Protein AF-L7W0F3-F1 (afdb_monomer)

Secondary structure (DSSP, 8-state):
--HHHHHHHHHHHHHHHHHTT----HHHHHHHHHHHTTS-HHHHHHHHHHHHHH-SSPPPHHHHHTT-GGGPPPPHHHHHHHHTT--TTS-EEEEHHHHHHHHHHTT---HHHHHHHHHHHHHHHHHHHHHTTPPP-EEEE--S-TTTTHHHHHHHHHTTSS-HHHHHHHTTPPPPSSTTS-SS--S-----------HHHHHHHHGGGG-SSPPPHHHHHHHH-TTHHHHHHHHHTTTS-----S-B-TTT--B--TT-SS-TTTHHHHHHHHHHHHHHHHHHHHHHHHHHHHHH--

Mean predicted aligned error: 18.12 Å

Sequence (298 aa):
MNSDELRTAGANLREFVEMRGGKWDASMFDALGREVAHLSEAEFYGALQRCKAELRFPPLPVDITDRCPSLAVQGADEAWVTIGSSSERDTVVCTDLTLAAWGEVAAEPDPTARRMAFRKSYERLASAYKTAGRRPQVTVSLGTDPHGRIEPVKRAVQSGLLPVAEGRRLLGLPEPADGNQKLLPAPPKPIPQGVELTDADREYIASWQSRAATPSEAEIRHRLGPYAAEKMRLFMLTGQTAKTYASGCMTCGCEIPEDVTHCRQCAPVHRKRCEERQRKADEQNQRERVALDRMRAG

Organism: NCBI:txid1256569

Solvent-accessible surface area (backbone atoms only — not comparable to full-atom values): 17456 Å² total; per-residue (Å²): 67,56,77,64,52,49,51,52,53,50,50,57,47,50,52,52,30,50,74,47,71,36,85,78,53,72,66,55,55,52,52,42,45,67,73,50,45,83,39,52,61,67,49,54,50,55,12,48,53,49,43,67,73,72,52,92,58,43,77,53,67,61,58,40,45,73,48,24,78,94,64,53,76,75,51,50,68,58,42,38,72,63,52,72,83,60,53,75,46,45,36,40,74,45,35,50,52,50,51,55,22,42,69,78,32,69,84,49,84,49,70,68,59,25,52,56,49,27,37,57,41,30,53,53,51,52,50,52,29,57,74,69,74,45,76,75,43,74,42,72,50,82,25,76,35,79,76,57,37,55,62,48,44,48,50,34,36,75,72,66,68,35,57,44,66,56,42,17,56,79,68,74,45,79,79,59,95,50,94,82,54,63,66,56,77,68,76,75,71,82,72,88,65,53,54,81,75,48,70,69,51,51,53,57,60,59,50,57,81,78,46,96,65,84,81,51,73,68,56,45,37,68,74,55,34,100,50,30,73,56,44,53,47,49,66,74,34,80,87,66,90,63,74,32,85,97,58,44,13,79,84,81,58,48,82,47,62,93,92,53,64,48,38,90,79,49,36,62,58,51,48,52,52,52,53,51,50,50,52,52,50,52,54,48,54,49,51,51,48,54,51,52,52,53,66,73,75,108

pLDDT: mean 80.11, std 15.05, range [31.3, 97.81]

Nearest PDB structures (foldseek):
  1no1-assembly3_C  TM=6.765E-01  e=2.383E-01  Bacillus phage SPP1

Foldseek 3Di:
DDPVLLVVLLVVLVVQLVVQVHDDDPVQSVVLCVVCVPPDSVQQVQLVVCCSVPDNHRDGSVSSQCSRPVQPDDQLVRLCVQPLPDDLQAKTWHWPLSVQLCVVQVPPPDSVVSSVSSNVSSVVSVVVCVVVVHGTAIDMDHHPHLVNLLPNLLVCVVVVSDQLQVSCVSNVHDGDPDSPDHNDPDPPPPPFFADDQDPQNLVVVVCQVVDPDHDDPVVQCVRRPPCSVQSVVVSVCVDDGDTHDDAAQPPPGHDDPPVDNHDPVCVVVVVVVVVVVVVVVVVVVVVVVVVVVVVVVD

Structure (mmCIF, N/CA/C/O backbone):
data_AF-L7W0F3-F1
#
_entry.id   AF-L7W0F3-F1
#
loop_
_atom_site.group_PDB
_atom_site.id
_atom_site.type_symbol
_atom_site.label_atom_id
_atom_site.label_alt_id
_atom_site.label_comp_id
_atom_site.label_asym_id
_atom_site.label_entity_id
_atom_site.label_seq_id
_atom_site.pdbx_PDB_ins_code
_atom_site.Cartn_x
_atom_site.Cartn_y
_atom_site.Cartn_z
_atom_site.occupancy
_atom_site.B_iso_or_equiv
_atom_site.auth_seq_id
_atom_site.auth_comp_id
_atom_site.auth_asym_id
_atom_site.auth_atom_id
_atom_site.pdbx_PDB_model_num
ATOM 1 N N . MET A 1 1 ? -4.715 -3.840 16.935 1.00 74.62 1 MET A N 1
ATOM 2 C CA . MET A 1 1 ? -4.792 -3.839 18.413 1.00 74.62 1 MET A CA 1
ATOM 3 C C . MET A 1 1 ? -4.861 -5.269 18.937 1.00 74.62 1 MET A C 1
ATOM 5 O O . MET A 1 1 ? -5.437 -6.118 18.264 1.00 74.62 1 MET A O 1
ATOM 9 N N . ASN A 1 2 ? -4.284 -5.557 20.105 1.00 78.06 2 ASN A N 1
ATOM 10 C CA . ASN A 1 2 ? -4.466 -6.841 20.795 1.00 78.06 2 ASN A CA 1
ATOM 11 C C . ASN A 1 2 ? -5.852 -6.922 21.487 1.00 78.06 2 ASN A C 1
ATOM 13 O O . ASN A 1 2 ? -6.607 -5.949 21.504 1.00 78.06 2 ASN A O 1
ATOM 17 N N . SER A 1 3 ? -6.224 -8.084 22.038 1.00 76.75 3 SER A N 1
ATOM 18 C CA . SER A 1 3 ? -7.571 -8.283 22.604 1.00 76.75 3 SER A CA 1
ATOM 19 C C . SER A 1 3 ? -7.887 -7.393 23.814 1.00 76.75 3 SER A C 1
ATOM 21 O O . SER A 1 3 ? -9.057 -7.060 24.015 1.00 76.75 3 SER A O 1
ATOM 23 N N . ASP A 1 4 ? -6.894 -7.032 24.627 1.00 81.62 4 ASP A N 1
ATOM 24 C CA . ASP A 1 4 ? -7.090 -6.174 25.800 1.00 81.62 4 ASP A CA 1
ATOM 25 C C . ASP A 1 4 ? -7.136 -4.691 25.401 1.00 81.62 4 ASP A C 1
ATOM 27 O O . ASP A 1 4 ? -7.980 -3.942 25.901 1.00 81.62 4 ASP A O 1
ATOM 31 N N . GLU A 1 5 ? -6.318 -4.286 24.425 1.00 78.56 5 GLU A N 1
ATOM 32 C CA . GLU A 1 5 ? -6.380 -2.960 23.792 1.00 78.56 5 GLU A CA 1
ATOM 33 C C . GLU A 1 5 ? -7.766 -2.721 23.176 1.00 78.56 5 GLU A C 1
ATOM 35 O O . GLU A 1 5 ? -8.399 -1.701 23.442 1.00 78.56 5 GLU A O 1
ATOM 40 N N . LEU A 1 6 ? -8.301 -3.697 22.429 1.00 74.69 6 LEU A N 1
ATOM 41 C CA . LEU A 1 6 ? -9.648 -3.621 21.847 1.00 74.69 6 LEU A CA 1
ATOM 42 C C . LEU A 1 6 ? -10.743 -3.496 22.913 1.00 74.69 6 LEU A C 1
ATOM 44 O O . LEU A 1 6 ? -11.700 -2.738 22.731 1.00 74.69 6 LEU A O 1
ATOM 48 N N . ARG A 1 7 ? -10.612 -4.209 24.040 1.00 80.81 7 ARG A N 1
ATOM 49 C CA . ARG A 1 7 ? -11.565 -4.120 25.157 1.00 80.81 7 ARG A CA 1
ATOM 50 C C . ARG A 1 7 ? -11.562 -2.716 25.764 1.00 80.81 7 ARG A C 1
ATOM 52 O O . ARG A 1 7 ? -12.628 -2.142 25.984 1.00 80.81 7 ARG A O 1
ATOM 59 N N . THR A 1 8 ? -10.372 -2.163 25.987 1.00 84.19 8 THR A N 1
ATOM 60 C CA . THR A 1 8 ? -10.172 -0.837 26.590 1.00 84.19 8 THR A CA 1
ATOM 61 C C . THR A 1 8 ? -10.641 0.275 25.649 1.00 84.19 8 THR A C 1
ATOM 63 O O . THR A 1 8 ? -11.385 1.168 26.061 1.00 84.19 8 THR A O 1
ATOM 66 N N . ALA A 1 9 ? -10.298 0.178 24.364 1.00 82.81 9 ALA A N 1
ATOM 67 C CA . ALA A 1 9 ? -10.765 1.073 23.310 1.00 82.81 9 ALA A CA 1
ATOM 68 C C . ALA A 1 9 ? -12.300 1.061 23.195 1.00 82.81 9 ALA A C 1
ATOM 70 O O . ALA A 1 9 ? -12.934 2.117 23.151 1.00 82.81 9 ALA A O 1
ATOM 71 N N . GLY A 1 10 ? -12.910 -0.129 23.222 1.00 85.69 10 GLY A N 1
ATOM 72 C CA . GLY A 1 10 ? -14.363 -0.293 23.183 1.00 85.69 10 GLY A CA 1
ATOM 73 C C . GLY A 1 10 ? -15.079 0.294 24.403 1.00 85.69 10 GLY A C 1
ATOM 74 O O . GLY A 1 10 ? -16.161 0.860 24.256 1.00 85.69 10 GLY A O 1
ATOM 75 N N . ALA A 1 11 ? -14.487 0.200 25.598 1.00 88.31 11 ALA A N 1
ATOM 76 C CA . ALA A 1 11 ? -15.027 0.822 26.809 1.00 88.31 11 ALA A CA 1
ATOM 77 C C . ALA A 1 11 ? -14.997 2.360 26.726 1.00 88.31 11 ALA A C 1
ATOM 79 O O . ALA A 1 11 ? -16.029 3.000 26.909 1.00 88.31 11 ALA A O 1
ATOM 80 N N . ASN A 1 12 ? -13.851 2.940 26.348 1.00 89.88 12 ASN A N 1
ATOM 81 C CA . ASN A 1 12 ? -13.694 4.389 26.167 1.00 89.88 12 ASN A CA 1
ATOM 82 C C . ASN A 1 12 ? -14.639 4.965 25.106 1.00 89.88 12 ASN A C 1
ATOM 84 O O . ASN A 1 12 ? -15.119 6.095 25.225 1.00 89.88 12 ASN A O 1
ATOM 88 N N . LEU A 1 13 ? -14.875 4.206 24.035 1.00 91.69 13 LEU A N 1
ATOM 89 C CA . LEU A 1 13 ? -15.809 4.597 22.993 1.00 91.69 13 LEU A CA 1
ATOM 90 C C . LEU A 1 13 ? -17.255 4.580 23.499 1.00 91.69 13 LEU A C 1
ATOM 92 O O . LEU A 1 13 ? -17.979 5.538 23.245 1.00 91.69 13 LEU A O 1
ATOM 96 N N . ARG A 1 14 ? -17.671 3.526 24.214 1.00 92.88 14 ARG A N 1
ATOM 97 C CA . ARG A 1 14 ? -19.015 3.447 24.808 1.00 92.88 14 ARG A CA 1
ATOM 98 C C . ARG A 1 14 ? -19.284 4.626 25.733 1.00 92.88 14 ARG A C 1
ATOM 100 O O . ARG A 1 14 ? -20.274 5.321 25.535 1.00 92.88 14 ARG A O 1
ATOM 107 N N . GLU A 1 15 ? -18.351 4.918 26.635 1.00 92.00 15 GLU A N 1
ATOM 108 C CA . GLU A 1 15 ? -18.437 6.079 27.526 1.00 92.00 15 GLU A CA 1
ATOM 109 C C . GLU A 1 15 ? -18.570 7.391 26.737 1.00 92.00 15 GLU A C 1
ATOM 111 O O . GLU A 1 15 ? -19.411 8.232 27.047 1.00 92.00 15 GLU A O 1
ATOM 116 N N . PHE A 1 16 ? -17.779 7.570 25.672 1.00 92.62 16 PHE A N 1
ATOM 117 C CA . PHE A 1 16 ? -17.862 8.768 24.837 1.00 92.62 16 PHE A CA 1
ATOM 118 C C . PHE A 1 16 ? -19.214 8.912 24.128 1.00 92.62 16 PHE A C 1
ATOM 120 O O . PHE A 1 16 ? -19.786 10.005 24.109 1.00 92.62 16 PHE A O 1
ATOM 127 N N . VAL A 1 17 ? -19.716 7.821 23.544 1.00 93.69 17 VAL A N 1
ATOM 128 C CA . VAL A 1 17 ? -21.015 7.781 22.864 1.00 93.69 17 VAL A CA 1
ATOM 129 C C . VAL A 1 17 ? -22.129 8.113 23.856 1.00 93.69 17 VAL A C 1
ATOM 131 O O . VAL A 1 17 ? -22.934 8.998 23.573 1.00 93.69 17 VAL A O 1
ATOM 134 N N . GLU A 1 18 ? -22.133 7.479 25.030 1.00 92.31 18 GLU A N 1
ATOM 135 C CA . GLU A 1 18 ? -23.114 7.717 26.095 1.00 92.31 18 GLU A CA 1
ATOM 136 C C . GLU A 1 18 ? -23.066 9.160 26.607 1.00 92.31 18 GLU A C 1
ATOM 138 O O . GLU A 1 18 ? -24.097 9.832 26.650 1.00 92.31 18 GLU A O 1
ATOM 143 N N . MET A 1 19 ? -21.872 9.683 26.906 1.00 91.12 19 MET A N 1
ATOM 144 C CA . MET A 1 19 ? -21.672 11.064 27.360 1.00 91.12 19 MET A CA 1
ATOM 145 C C . MET A 1 19 ? -22.212 12.088 26.351 1.00 91.12 19 MET A C 1
ATOM 147 O O . MET A 1 19 ? -22.724 13.138 26.738 1.00 91.12 19 MET A O 1
ATOM 151 N N . ARG A 1 20 ? -22.109 11.806 25.047 1.00 91.44 20 ARG A N 1
ATOM 152 C CA . ARG A 1 20 ? -22.647 12.671 23.986 1.00 91.44 20 ARG A CA 1
ATOM 153 C C . ARG A 1 20 ? -24.126 12.413 23.677 1.00 91.44 20 ARG A C 1
ATOM 155 O O . ARG A 1 20 ? -24.659 13.064 22.783 1.00 91.44 20 ARG A O 1
ATOM 162 N N . GLY A 1 21 ? -24.793 11.505 24.393 1.00 91.06 21 GLY A N 1
ATOM 163 C CA . GLY A 1 21 ? -26.201 11.154 24.186 1.00 91.06 21 GLY A CA 1
ATOM 164 C C . GLY A 1 21 ? -26.457 10.279 22.953 1.00 91.06 21 GLY A C 1
ATOM 165 O O . GLY A 1 21 ? -27.578 10.238 22.444 1.00 91.06 21 GLY A O 1
ATOM 166 N N . GLY A 1 22 ? -25.426 9.610 22.436 1.00 89.12 22 GLY A N 1
ATOM 167 C CA . GLY A 1 22 ? -25.526 8.700 21.302 1.00 89.12 22 GLY A CA 1
ATOM 168 C C . GLY A 1 22 ? -26.174 7.374 21.683 1.00 89.12 22 GLY A C 1
ATOM 169 O O . GLY A 1 22 ? -25.982 6.860 22.780 1.00 89.12 22 GLY A O 1
ATOM 170 N N . LYS A 1 23 ? -26.941 6.804 20.753 1.00 88.81 23 LYS A N 1
ATOM 171 C CA . LYS A 1 23 ? -27.635 5.520 20.925 1.00 88.81 23 LYS A CA 1
ATOM 172 C C . LYS A 1 23 ? -27.113 4.507 19.917 1.00 88.81 23 LYS A C 1
ATOM 174 O O . LYS A 1 23 ? -27.803 4.167 18.962 1.00 88.81 23 LYS A O 1
ATOM 179 N N . TRP A 1 24 ? -25.864 4.094 20.095 1.00 92.69 24 TRP A N 1
ATOM 180 C CA . TRP A 1 24 ? -25.304 3.018 19.283 1.00 92.69 24 TRP A CA 1
ATOM 181 C C . TRP A 1 24 ? -25.808 1.672 19.789 1.00 92.69 24 TRP A C 1
ATOM 183 O O . TRP A 1 24 ? -25.792 1.410 20.991 1.00 92.69 24 TRP A O 1
ATOM 193 N N . ASP A 1 25 ? -26.229 0.815 18.866 1.00 92.19 25 ASP A N 1
ATOM 194 C CA . ASP A 1 25 ? -26.497 -0.588 19.164 1.00 92.19 25 ASP A CA 1
ATOM 195 C C . ASP A 1 25 ? -25.222 -1.439 19.023 1.00 92.19 25 ASP A C 1
ATOM 197 O O . ASP A 1 25 ? -24.173 -0.969 18.569 1.00 92.19 25 ASP A O 1
ATOM 201 N N . ALA A 1 26 ? -25.310 -2.714 19.411 1.00 89.19 26 ALA A N 1
ATOM 202 C CA . ALA A 1 26 ? -24.192 -3.652 19.320 1.00 89.19 26 ALA A CA 1
ATOM 203 C C . ALA A 1 26 ? -23.636 -3.781 17.889 1.00 89.19 26 ALA A C 1
ATOM 205 O O . ALA A 1 26 ? -22.425 -3.889 17.711 1.00 89.19 26 ALA A O 1
ATOM 206 N N . SER A 1 27 ? -24.495 -3.697 16.868 1.00 89.44 27 SER A N 1
ATOM 207 C CA . SER A 1 27 ? -24.083 -3.852 15.472 1.00 89.44 27 SER A CA 1
ATOM 208 C C . SER A 1 27 ? -23.195 -2.701 14.993 1.00 89.44 27 SER A C 1
ATOM 210 O O . SER A 1 27 ? -22.243 -2.939 14.248 1.00 89.44 27 SER A O 1
ATOM 212 N N . MET A 1 28 ? -23.441 -1.472 15.467 1.00 89.69 28 MET A N 1
ATOM 213 C CA . MET A 1 28 ? -22.596 -0.312 15.163 1.00 89.69 28 MET A CA 1
ATOM 214 C C . MET A 1 28 ? -21.204 -0.452 15.783 1.00 89.69 28 MET A C 1
ATOM 216 O O . MET A 1 28 ? -20.203 -0.179 15.117 1.00 89.69 28 MET A O 1
ATOM 220 N N . PHE A 1 29 ? -21.128 -0.916 17.037 1.00 90.94 29 PHE A N 1
ATOM 221 C CA . PHE A 1 29 ? -19.846 -1.186 17.693 1.00 90.94 29 PHE A CA 1
ATOM 222 C C . PHE A 1 29 ? -19.077 -2.310 16.992 1.00 90.94 29 PHE A C 1
ATOM 224 O O . PHE A 1 29 ? -17.876 -2.168 16.773 1.00 90.94 29 PHE A O 1
ATOM 231 N N . ASP A 1 30 ? -19.757 -3.384 16.589 1.00 87.56 30 ASP A N 1
ATOM 232 C CA . ASP A 1 30 ? -19.138 -4.497 15.865 1.00 87.56 30 ASP A CA 1
ATOM 233 C C . ASP A 1 30 ? -18.643 -4.079 14.476 1.00 87.56 30 ASP A C 1
ATOM 235 O O . ASP A 1 30 ? -17.560 -4.487 14.049 1.00 87.56 30 ASP A O 1
ATOM 239 N N . ALA A 1 31 ? -19.416 -3.256 13.760 1.00 85.44 31 ALA A N 1
ATOM 240 C CA . ALA A 1 31 ? -19.030 -2.732 12.454 1.00 85.44 31 ALA A CA 1
ATOM 241 C C . ALA A 1 31 ? -17.766 -1.875 12.548 1.00 85.44 31 ALA A C 1
ATOM 243 O O . ALA A 1 31 ? -16.792 -2.154 11.848 1.00 85.44 31 ALA A O 1
ATOM 244 N N . LEU A 1 32 ? -17.741 -0.911 13.474 1.00 88.44 32 LEU A N 1
ATOM 245 C CA . LEU A 1 32 ? -16.543 -0.117 13.720 1.00 88.44 32 LEU A CA 1
ATOM 246 C C . LEU A 1 32 ? -15.376 -1.000 14.166 1.00 88.44 32 LEU A C 1
ATOM 248 O O . LEU A 1 32 ? -14.266 -0.830 13.675 1.00 88.44 32 LEU A O 1
ATOM 252 N N . GLY A 1 33 ? -15.627 -1.955 15.066 1.00 88.56 33 GLY A N 1
ATOM 253 C CA . GLY A 1 33 ? -14.625 -2.884 15.578 1.00 88.56 33 GLY A CA 1
ATOM 254 C C . GLY A 1 33 ? -13.897 -3.628 14.461 1.00 88.56 33 GLY A C 1
ATOM 255 O O . GLY A 1 33 ? -12.670 -3.689 14.474 1.00 88.56 33 GLY A O 1
ATOM 256 N N . ARG A 1 34 ? -14.627 -4.118 13.449 1.00 84.94 34 ARG A N 1
ATOM 257 C CA . ARG A 1 34 ? -14.033 -4.744 12.255 1.00 84.94 34 ARG A CA 1
ATOM 258 C C . ARG A 1 34 ? -13.152 -3.777 11.465 1.00 84.94 34 ARG A C 1
ATOM 260 O O . ARG A 1 34 ? -12.074 -4.168 11.024 1.00 84.94 34 ARG A O 1
ATOM 267 N N . GLU A 1 35 ? -13.588 -2.530 11.305 1.00 83.12 35 GLU A N 1
ATOM 268 C CA . GLU A 1 35 ? -12.829 -1.517 10.567 1.00 83.12 35 GLU A CA 1
ATOM 269 C C . GLU A 1 35 ? -11.562 -1.074 11.300 1.00 83.12 35 GLU A C 1
ATOM 271 O O . GLU A 1 35 ? -10.553 -0.827 10.653 1.00 83.12 35 GLU A O 1
ATOM 276 N N . VAL A 1 36 ? -11.572 -1.001 12.633 1.00 85.94 36 VAL A N 1
ATOM 277 C CA . VAL A 1 36 ? -10.423 -0.497 13.406 1.00 85.94 36 VAL A CA 1
ATOM 278 C C . VAL A 1 36 ? -9.515 -1.597 13.956 1.00 85.94 36 VAL A C 1
ATOM 280 O O . VAL A 1 36 ? -8.455 -1.290 14.492 1.00 85.94 36 VAL A O 1
ATOM 283 N N . ALA A 1 37 ? -9.883 -2.876 13.824 1.00 84.12 37 ALA A N 1
ATOM 284 C CA . ALA A 1 37 ? -9.153 -4.001 14.423 1.00 84.12 37 ALA A CA 1
ATOM 285 C C . ALA A 1 37 ? -7.654 -4.032 14.067 1.00 84.12 37 ALA A C 1
ATOM 287 O O . ALA A 1 37 ? -6.811 -4.375 14.904 1.00 84.12 37 ALA A O 1
ATOM 288 N N . HIS A 1 38 ? -7.322 -3.646 12.835 1.00 80.38 38 HIS A N 1
ATOM 289 C CA . HIS A 1 38 ? -5.958 -3.636 12.309 1.00 80.38 38 HIS A CA 1
ATOM 290 C C . HIS A 1 38 ? -5.157 -2.381 12.691 1.00 80.38 38 HIS A C 1
ATOM 292 O O . HIS A 1 38 ? -3.944 -2.358 12.490 1.00 80.38 38 HIS A O 1
ATOM 298 N N . LEU A 1 39 ? -5.800 -1.359 13.263 1.00 83.06 39 LEU A N 1
ATOM 299 C CA . LEU A 1 39 ? -5.129 -0.131 13.684 1.00 83.06 39 LEU A CA 1
ATOM 300 C C . LEU A 1 39 ? -4.276 -0.359 14.933 1.00 83.06 39 LEU A C 1
ATOM 302 O O . LEU A 1 39 ? -4.477 -1.313 15.695 1.00 83.06 39 LEU A O 1
ATOM 306 N N . SER A 1 40 ? -3.325 0.546 15.156 1.00 84.50 40 SER A N 1
ATOM 307 C CA . SER A 1 40 ? -2.639 0.643 16.445 1.00 84.50 40 SER A CA 1
ATOM 308 C C . SER A 1 40 ? -3.553 1.284 17.492 1.00 84.50 40 SER A C 1
ATOM 310 O O . SER A 1 40 ? -4.410 2.107 17.165 1.00 84.50 40 SER A O 1
ATOM 312 N N . GLU A 1 41 ? -3.347 0.937 18.763 1.00 84.44 41 GLU A N 1
ATOM 313 C CA . GLU A 1 41 ? -4.077 1.548 19.878 1.00 84.44 41 GLU A CA 1
ATOM 314 C C . GLU A 1 41 ? -3.903 3.079 19.888 1.00 84.44 41 GLU A C 1
ATOM 316 O O . GLU A 1 41 ? -4.878 3.828 19.982 1.00 84.44 41 GLU A O 1
ATOM 321 N N . ALA A 1 42 ? -2.667 3.551 19.693 1.00 85.06 42 ALA A N 1
ATOM 322 C CA . ALA A 1 42 ? -2.337 4.973 19.645 1.00 85.06 42 ALA A CA 1
ATOM 323 C C . ALA A 1 42 ? -3.099 5.724 18.541 1.00 85.06 42 ALA A C 1
ATOM 325 O O . ALA A 1 42 ? -3.576 6.839 18.761 1.00 85.06 42 ALA A O 1
ATOM 326 N N . GLU A 1 43 ? -3.241 5.115 17.362 1.00 87.44 43 GLU A N 1
ATOM 327 C CA . GLU A 1 43 ? -3.974 5.717 16.251 1.00 87.44 43 GLU A CA 1
ATOM 328 C C . GLU A 1 43 ? -5.467 5.854 16.559 1.00 87.44 43 GLU A C 1
ATOM 330 O O . GLU A 1 43 ? -6.033 6.938 16.392 1.00 87.44 43 GLU A O 1
ATOM 335 N N . PHE A 1 44 ? -6.091 4.778 17.047 1.00 90.62 44 PHE A N 1
ATOM 336 C CA . PHE A 1 44 ? -7.508 4.788 17.400 1.00 90.62 44 PHE A CA 1
ATOM 337 C C . PHE A 1 44 ? -7.806 5.834 18.481 1.00 90.62 44 PHE A C 1
ATOM 339 O O . PHE A 1 44 ? -8.743 6.624 18.337 1.00 90.62 44 PHE A O 1
ATOM 346 N N . TYR A 1 45 ? -6.986 5.909 19.534 1.00 90.50 45 TYR A N 1
ATOM 347 C CA . TYR A 1 45 ? -7.161 6.935 20.563 1.00 90.50 45 TYR A CA 1
ATOM 348 C C . TYR A 1 45 ? -6.920 8.343 20.036 1.00 90.50 45 TYR A C 1
ATOM 350 O O . TYR A 1 45 ? -7.671 9.248 20.396 1.00 90.50 45 TYR A O 1
ATOM 358 N N . GLY A 1 46 ? -5.933 8.546 19.162 1.00 91.00 46 GLY A N 1
ATOM 359 C CA . GLY A 1 46 ? -5.731 9.833 18.499 1.00 91.00 46 GLY A CA 1
ATOM 360 C C . GLY A 1 46 ? -6.979 10.286 17.733 1.00 91.00 46 GLY A C 1
ATOM 361 O O . GLY A 1 46 ? -7.403 11.437 17.858 1.00 91.00 46 GLY A O 1
ATOM 362 N N . ALA A 1 47 ? -7.621 9.374 16.997 1.00 91.56 47 ALA A N 1
ATOM 363 C CA . ALA A 1 47 ? -8.883 9.641 16.311 1.00 91.56 47 ALA A CA 1
ATOM 364 C C . ALA A 1 47 ? -10.032 9.936 17.293 1.00 91.56 47 ALA A C 1
ATOM 366 O O . ALA A 1 47 ? -10.737 10.934 17.131 1.00 91.56 47 ALA A O 1
ATOM 367 N N . LEU A 1 48 ? -10.178 9.131 18.350 1.00 92.56 48 LEU A N 1
ATOM 368 C CA . LEU A 1 48 ? -11.213 9.309 19.371 1.00 92.56 48 LEU A CA 1
ATOM 369 C C . LEU A 1 48 ? -11.075 10.646 20.120 1.00 92.56 48 LEU A C 1
ATOM 371 O O . LEU A 1 48 ? -12.077 11.311 20.375 1.00 92.56 48 LEU A O 1
ATOM 375 N N . GLN A 1 49 ? -9.852 11.067 20.454 1.00 93.00 49 GLN A N 1
ATOM 376 C CA . GLN A 1 49 ? -9.600 12.353 21.113 1.00 93.00 49 GLN A CA 1
ATOM 377 C C . GLN A 1 49 ? -9.945 13.538 20.206 1.00 93.00 49 GLN A C 1
ATOM 379 O O . GLN A 1 49 ? -10.564 14.500 20.663 1.00 93.00 49 GLN A O 1
ATOM 384 N N . ARG A 1 50 ? -9.642 13.447 18.904 1.00 93.69 50 ARG A N 1
ATOM 385 C CA . ARG A 1 50 ? -10.101 14.444 17.923 1.00 93.69 50 ARG A CA 1
ATOM 386 C C . ARG A 1 50 ? -11.625 14.509 17.849 1.00 93.69 50 ARG A C 1
ATOM 388 O O . ARG A 1 50 ? -12.181 15.600 17.914 1.00 93.69 50 ARG A O 1
ATOM 395 N N . CYS A 1 51 ? -12.315 13.364 17.818 1.00 94.25 51 CYS A N 1
ATOM 396 C CA . CYS A 1 51 ? -13.780 13.333 17.891 1.00 94.25 51 CYS A CA 1
ATOM 397 C C . CYS A 1 51 ? -14.306 14.021 19.158 1.00 94.25 51 CYS A C 1
ATOM 399 O O . CYS A 1 51 ? -15.237 14.821 19.083 1.00 94.25 51 CYS A O 1
ATOM 401 N N . LYS A 1 52 ? -13.702 13.737 20.320 1.00 92.19 52 LYS A N 1
ATOM 402 C CA . LYS A 1 52 ? -14.075 14.351 21.604 1.00 92.19 52 LYS A CA 1
ATOM 403 C C . LYS A 1 52 ? -13.953 15.875 21.569 1.00 92.19 52 LYS A C 1
ATOM 405 O O . LYS A 1 52 ? -14.846 16.545 22.092 1.00 92.19 52 LYS A O 1
ATOM 410 N N . ALA A 1 53 ? -12.896 16.394 20.947 1.00 93.69 53 ALA A N 1
ATOM 411 C CA . ALA A 1 53 ? -12.618 17.823 20.845 1.00 93.69 53 ALA A CA 1
ATOM 412 C C . ALA A 1 53 ? -13.492 18.553 19.807 1.00 93.69 53 ALA A C 1
ATOM 414 O O . ALA A 1 53 ? -13.952 19.663 20.065 1.00 93.69 53 ALA A O 1
ATOM 415 N N . GLU A 1 54 ? -13.723 17.948 18.639 1.00 94.25 54 GLU A N 1
ATOM 416 C CA . GLU A 1 54 ? -14.326 18.627 17.482 1.00 94.25 54 GLU A CA 1
ATOM 417 C C . GLU A 1 54 ? -15.846 18.445 17.382 1.00 94.25 54 GLU A C 1
ATOM 419 O O . GLU A 1 54 ? -16.555 19.345 16.921 1.00 94.25 54 GLU A O 1
ATOM 424 N N . LEU A 1 55 ? -16.369 17.281 17.783 1.00 93.31 55 LEU A N 1
ATOM 425 C CA . LEU A 1 55 ? -17.775 16.950 17.568 1.00 93.31 55 LEU A CA 1
ATOM 426 C C . LEU A 1 55 ? -18.664 17.585 18.635 1.00 93.31 55 LEU A C 1
ATOM 428 O O . LEU A 1 55 ? -18.459 17.438 19.842 1.00 93.31 55 LEU A O 1
ATOM 432 N N . ARG A 1 56 ? -19.710 18.265 18.165 1.00 89.56 56 ARG A N 1
ATOM 433 C CA . ARG A 1 56 ? -20.755 18.864 19.011 1.00 89.56 56 ARG A CA 1
ATOM 434 C C . ARG A 1 56 ? -21.931 17.918 19.264 1.00 89.56 56 ARG A C 1
ATOM 436 O O . ARG A 1 56 ? -22.679 18.124 20.212 1.00 89.56 56 ARG A O 1
ATOM 443 N N . PHE A 1 57 ? -22.068 16.894 18.428 1.00 90.25 57 PHE A N 1
ATOM 444 C CA . PHE A 1 57 ? -23.145 15.907 18.435 1.00 90.25 57 PHE A CA 1
ATOM 445 C C . PHE A 1 57 ? -22.579 14.506 18.716 1.00 90.25 57 PHE A C 1
ATOM 447 O O . PHE A 1 57 ? -21.358 14.331 18.625 1.00 90.25 57 PHE A O 1
ATOM 454 N N . PRO A 1 58 ? -23.425 13.517 19.069 1.00 90.12 58 PRO A N 1
ATOM 455 C CA . PRO A 1 58 ? -22.962 12.144 19.196 1.00 90.12 58 PRO A CA 1
ATOM 456 C C . PRO A 1 58 ? -22.233 11.669 17.934 1.00 90.12 58 PRO A C 1
ATOM 458 O O . PRO A 1 58 ? -22.719 11.930 16.831 1.00 90.12 58 PRO A O 1
ATOM 461 N N . PRO A 1 59 ? -21.086 10.981 18.078 1.00 92.00 59 PRO A N 1
ATOM 462 C CA . PRO A 1 59 ? -20.322 10.511 16.932 1.00 92.00 59 PRO A CA 1
ATOM 463 C C . PRO A 1 59 ? -21.091 9.427 16.174 1.00 92.00 59 PRO A C 1
ATOM 465 O O . PRO A 1 59 ? -21.811 8.621 16.767 1.00 92.00 59 PRO A O 1
ATOM 468 N N . LEU A 1 60 ? -20.867 9.354 14.869 1.00 90.38 60 LEU A N 1
ATOM 469 C CA . LEU A 1 60 ? -21.133 8.186 14.039 1.00 90.38 60 LEU A CA 1
ATOM 470 C C . LEU A 1 60 ? -19.842 7.366 13.870 1.00 90.38 60 LEU A C 1
ATOM 472 O O . LEU A 1 60 ? -18.748 7.918 14.009 1.00 90.38 60 LEU A O 1
ATOM 476 N N . PRO A 1 61 ? -19.920 6.063 13.532 1.00 88.94 61 PRO A N 1
ATOM 477 C CA . PRO A 1 61 ? -18.729 5.252 13.258 1.00 88.94 61 PRO A CA 1
ATOM 478 C C . PRO A 1 61 ? -17.779 5.908 12.248 1.00 88.94 61 PRO A C 1
ATOM 480 O O . PRO A 1 61 ? -16.564 5.934 12.450 1.00 88.94 61 PRO A O 1
ATOM 483 N N . VAL A 1 62 ? -18.352 6.536 11.214 1.00 85.12 62 VAL A N 1
ATOM 484 C CA . VAL A 1 62 ? -17.597 7.251 10.183 1.00 85.12 62 VAL A CA 1
ATOM 485 C C . VAL A 1 62 ? -16.752 8.392 10.753 1.00 85.12 62 VAL A C 1
ATOM 487 O O . VAL A 1 62 ? -15.615 8.555 10.325 1.00 85.12 62 VAL A O 1
ATOM 490 N N . ASP A 1 63 ? -17.226 9.113 11.775 1.00 90.38 63 ASP A N 1
ATOM 491 C CA . ASP A 1 63 ? -16.498 10.251 12.348 1.00 90.38 63 ASP A CA 1
ATOM 492 C C . ASP A 1 63 ? -15.157 9.844 12.959 1.00 90.38 63 ASP A C 1
ATOM 494 O O . ASP A 1 63 ? -14.189 10.605 12.901 1.00 90.38 63 ASP A O 1
ATOM 498 N N . ILE A 1 64 ? -15.100 8.646 13.541 1.00 91.00 64 ILE A N 1
ATOM 499 C CA . ILE A 1 64 ? -13.875 8.092 14.121 1.00 91.00 64 ILE A CA 1
ATOM 500 C C . ILE A 1 64 ? -12.948 7.665 12.995 1.00 91.00 64 ILE A C 1
ATOM 502 O O . ILE A 1 64 ? -11.786 8.057 12.955 1.00 91.00 64 ILE A O 1
ATOM 506 N N . THR A 1 65 ? -13.472 6.894 12.051 1.00 87.75 65 THR A N 1
ATOM 507 C CA . THR A 1 65 ? -12.655 6.328 10.981 1.00 87.75 65 THR A CA 1
ATOM 508 C C . THR A 1 65 ? -12.116 7.360 9.989 1.00 87.75 65 THR A C 1
ATOM 510 O O . THR A 1 65 ? -10.989 7.203 9.535 1.00 87.75 65 THR A O 1
ATOM 513 N N . ASP A 1 66 ? -12.857 8.438 9.698 1.00 86.75 66 ASP A N 1
ATOM 514 C CA . ASP A 1 66 ? -12.397 9.555 8.854 1.00 86.75 66 ASP A CA 1
ATOM 515 C C . ASP A 1 66 ? -11.219 10.299 9.513 1.00 86.75 66 ASP A C 1
ATOM 517 O O . ASP A 1 66 ? -10.469 11.014 8.853 1.00 86.75 66 ASP A O 1
ATOM 521 N N . ARG A 1 67 ? -11.028 10.111 10.825 1.00 89.75 67 ARG A N 1
ATOM 522 C CA . ARG A 1 67 ? -9.916 10.662 11.603 1.00 89.75 67 ARG A CA 1
ATOM 523 C C . ARG A 1 67 ? -8.803 9.649 11.848 1.00 89.75 67 ARG A C 1
ATOM 525 O O . ARG A 1 67 ? -7.871 9.993 12.567 1.00 89.75 67 ARG A O 1
ATOM 532 N N . CYS A 1 68 ? -8.849 8.442 11.294 1.00 87.25 68 CYS A N 1
ATOM 533 C CA . CYS A 1 68 ? -7.744 7.485 11.373 1.00 87.25 68 CYS A CA 1
ATOM 534 C C . CYS A 1 68 ? -6.836 7.645 10.138 1.00 87.25 68 CYS A C 1
ATOM 536 O O . CYS A 1 68 ? -7.296 7.373 9.030 1.00 87.25 68 CYS A O 1
ATOM 538 N N . PRO A 1 69 ? -5.564 8.070 10.285 1.00 81.19 69 PRO A N 1
ATOM 539 C CA . PRO A 1 69 ? -4.635 8.223 9.163 1.00 81.19 69 PRO A CA 1
ATOM 540 C C . PRO A 1 69 ? -4.495 6.979 8.280 1.00 81.19 69 PRO A C 1
ATOM 542 O O . PRO A 1 69 ? -4.467 7.103 7.061 1.00 81.19 69 PRO A O 1
ATOM 545 N N . SER A 1 70 ? -4.459 5.784 8.868 1.00 77.25 70 SER A N 1
ATOM 546 C CA . SER A 1 70 ? -4.343 4.516 8.138 1.00 77.25 70 SER A CA 1
ATOM 547 C C . SER A 1 70 ? -5.622 4.148 7.379 1.00 77.25 70 SER A C 1
ATOM 549 O O . SER A 1 70 ? -5.582 3.301 6.491 1.00 77.25 70 SER A O 1
ATOM 551 N N . LEU A 1 71 ? -6.755 4.779 7.710 1.00 76.69 71 LEU A N 1
ATOM 552 C CA . LEU A 1 71 ? -8.033 4.613 7.013 1.00 76.69 71 LEU A CA 1
ATOM 553 C C . LEU A 1 71 ? -8.350 5.768 6.053 1.00 76.69 71 LEU A C 1
ATOM 555 O O . LEU A 1 71 ? -9.427 5.765 5.444 1.00 76.69 71 LEU A O 1
ATOM 559 N N . ALA A 1 72 ? -7.462 6.760 5.945 1.00 75.88 72 ALA A N 1
ATOM 560 C CA . ALA A 1 72 ? -7.675 7.930 5.111 1.00 75.88 72 ALA A CA 1
ATOM 561 C C . ALA A 1 72 ? -7.745 7.527 3.633 1.00 75.88 72 ALA A C 1
ATOM 563 O O . ALA A 1 72 ? -6.874 6.834 3.105 1.00 75.88 72 ALA A O 1
ATOM 564 N N . VAL A 1 73 ? -8.800 7.980 2.958 1.00 75.81 73 VAL A N 1
ATOM 565 C CA . VAL A 1 73 ? -8.941 7.821 1.510 1.00 75.81 73 VAL A CA 1
ATOM 566 C C . VAL A 1 73 ? -8.157 8.931 0.826 1.00 75.81 73 VAL A C 1
ATOM 568 O O . VAL A 1 73 ? -8.260 10.092 1.218 1.00 75.81 73 VAL A O 1
ATOM 571 N N . GLN A 1 74 ? -7.397 8.567 -0.206 1.00 83.75 74 GLN A N 1
ATOM 572 C CA . GLN A 1 74 ? -6.648 9.527 -1.009 1.00 83.75 74 GLN A CA 1
ATOM 573 C C . GLN A 1 74 ? -7.571 10.604 -1.591 1.00 83.75 74 GLN A C 1
ATOM 575 O O . GLN A 1 74 ? -8.680 10.326 -2.049 1.00 83.75 74 GLN A O 1
ATOM 580 N N . GLY A 1 75 ? -7.093 11.843 -1.620 1.00 89.44 75 GLY A N 1
ATOM 581 C CA . GLY A 1 75 ? -7.740 12.891 -2.401 1.00 89.44 75 GLY A CA 1
ATOM 582 C C . GLY A 1 75 ? -7.637 12.607 -3.903 1.00 89.44 75 GLY A C 1
ATOM 583 O O . GLY A 1 75 ? -6.738 11.900 -4.359 1.00 89.44 75 GLY A O 1
ATOM 584 N N . ALA A 1 76 ? -8.514 13.213 -4.706 1.00 93.62 76 ALA A N 1
ATOM 585 C CA . ALA A 1 76 ? -8.488 13.039 -6.160 1.00 93.62 76 ALA A CA 1
ATOM 586 C C . ALA A 1 76 ? -7.135 13.436 -6.789 1.00 93.62 76 ALA A C 1
ATOM 588 O O . ALA A 1 76 ? -6.647 12.755 -7.689 1.00 93.62 76 ALA A O 1
ATOM 589 N N . ASP A 1 77 ? -6.493 14.500 -6.298 1.00 93.81 77 ASP A N 1
ATOM 590 C CA . ASP A 1 77 ? -5.165 14.911 -6.773 1.00 93.81 77 ASP A CA 1
ATOM 591 C C . ASP A 1 77 ? -4.058 13.919 -6.365 1.00 93.81 77 ASP A C 1
ATOM 593 O O . ASP A 1 77 ? -3.166 13.638 -7.162 1.00 93.81 77 ASP A O 1
ATOM 597 N N . GLU A 1 78 ? -4.129 13.326 -5.170 1.00 91.06 78 GLU A N 1
ATOM 598 C CA . GLU A 1 78 ? -3.178 12.295 -4.718 1.00 91.06 78 GLU A CA 1
ATOM 599 C C . GLU A 1 78 ? -3.324 11.004 -5.537 1.00 91.06 78 GLU A C 1
ATOM 601 O O . GLU A 1 78 ? -2.337 10.413 -5.991 1.00 91.06 78 GLU A O 1
ATOM 606 N N . ALA A 1 79 ? -4.571 10.599 -5.789 1.00 93.31 79 ALA A N 1
ATOM 607 C CA . ALA A 1 79 ? -4.889 9.479 -6.660 1.00 93.31 79 ALA A CA 1
ATOM 608 C C . ALA A 1 79 ? -4.389 9.733 -8.092 1.00 93.31 79 ALA A C 1
ATOM 610 O O . ALA A 1 79 ? -3.809 8.837 -8.708 1.00 93.31 79 ALA A O 1
ATOM 611 N N . TRP A 1 80 ? -4.531 10.963 -8.601 1.00 94.44 80 TRP A N 1
ATOM 612 C CA . TRP A 1 80 ? -4.011 11.352 -9.911 1.00 94.44 80 TRP A CA 1
ATOM 613 C C . TRP A 1 80 ? -2.485 11.274 -9.987 1.00 94.44 80 TRP A C 1
ATOM 615 O O . TRP A 1 80 ? -1.967 10.774 -10.978 1.00 94.44 80 TRP A O 1
ATOM 625 N N . VAL A 1 81 ? -1.745 11.705 -8.961 1.00 92.00 81 VAL A N 1
ATOM 626 C CA . VAL A 1 81 ? -0.273 11.554 -8.945 1.00 92.00 81 VAL A CA 1
ATOM 627 C C . VAL A 1 81 ? 0.138 10.083 -9.057 1.00 92.00 81 VAL A C 1
ATOM 629 O O . VAL A 1 81 ? 1.172 9.777 -9.645 1.00 92.00 81 VAL A O 1
ATOM 632 N N . THR A 1 82 ? -0.687 9.173 -8.536 1.00 89.44 82 THR A N 1
ATOM 633 C CA . THR A 1 82 ? -0.415 7.733 -8.561 1.00 89.44 82 THR A CA 1
ATOM 634 C C . THR A 1 82 ? -0.609 7.117 -9.953 1.00 89.44 82 THR A C 1
ATOM 636 O O . THR A 1 82 ? 0.192 6.272 -10.343 1.00 89.44 82 THR A O 1
ATOM 639 N N . ILE A 1 83 ? -1.643 7.515 -10.708 1.00 91.69 83 ILE A N 1
ATOM 640 C CA . ILE A 1 83 ? -2.018 6.854 -11.979 1.00 91.69 83 ILE A CA 1
ATOM 641 C C . ILE A 1 83 ? -1.888 7.735 -13.229 1.00 91.69 83 ILE A C 1
ATOM 643 O O . ILE A 1 83 ? -1.643 7.233 -14.320 1.00 91.69 83 ILE A O 1
ATOM 647 N N . GLY A 1 84 ? -2.022 9.052 -13.094 1.00 83.12 84 GLY A N 1
ATOM 648 C CA . GLY A 1 84 ? -2.227 9.984 -14.205 1.00 83.12 84 GLY A CA 1
ATOM 649 C C . GLY A 1 84 ? -1.041 10.147 -15.154 1.00 83.12 84 GLY A C 1
ATOM 650 O O . GLY A 1 84 ? -1.228 10.561 -16.295 1.00 83.12 84 GLY A O 1
ATOM 651 N N . SER A 1 85 ? 0.169 9.813 -14.705 1.00 81.81 85 SER A N 1
ATOM 652 C CA . SER A 1 85 ? 1.395 9.802 -15.517 1.00 81.81 85 SER A CA 1
ATOM 653 C C . SER A 1 85 ? 1.841 8.398 -15.935 1.00 81.81 85 SER A C 1
ATOM 655 O O . SER A 1 85 ? 2.869 8.262 -16.597 1.00 81.81 85 SER A O 1
ATOM 657 N N . SER A 1 86 ? 1.101 7.359 -15.542 1.00 86.06 86 SER A N 1
ATOM 658 C CA . SER A 1 86 ? 1.465 5.972 -15.823 1.00 86.06 86 SER A CA 1
ATOM 659 C C . SER A 1 86 ? 1.077 5.572 -17.244 1.00 86.06 86 SER A C 1
ATOM 661 O O . SER A 1 86 ? 0.031 5.964 -17.763 1.00 86.06 86 SER A O 1
ATOM 663 N N . SER A 1 87 ? 1.926 4.768 -17.873 1.00 86.31 87 SER A N 1
ATOM 664 C CA . SER A 1 87 ? 1.650 4.108 -19.148 1.00 86.31 87 SER A CA 1
ATOM 665 C C . SER A 1 87 ? 1.098 2.696 -18.925 1.00 86.31 87 SER A C 1
ATOM 667 O O . SER A 1 87 ? 1.222 2.134 -17.840 1.00 86.31 87 SER A O 1
ATOM 669 N N . GLU A 1 88 ? 0.566 2.057 -19.972 1.00 86.94 88 GLU A N 1
ATOM 670 C CA . GLU A 1 88 ? 0.140 0.642 -19.921 1.00 86.94 88 GLU A CA 1
ATOM 671 C C . GLU A 1 88 ? 1.288 -0.335 -19.598 1.00 86.94 88 GLU A C 1
ATOM 673 O O . GLU A 1 88 ? 1.070 -1.510 -19.292 1.00 86.94 88 GLU A O 1
ATOM 678 N N . ARG A 1 89 ? 2.540 0.124 -19.691 1.00 89.56 89 ARG A N 1
ATOM 679 C CA . ARG A 1 89 ? 3.712 -0.658 -19.291 1.00 89.56 89 ARG A CA 1
ATOM 680 C C . ARG A 1 89 ? 3.892 -0.701 -17.781 1.00 89.56 89 ARG A C 1
ATOM 682 O O . ARG A 1 89 ? 4.433 -1.683 -17.274 1.00 89.56 89 ARG A O 1
ATOM 689 N N . ASP A 1 90 ? 3.440 0.331 -17.082 1.00 91.12 90 ASP A N 1
ATOM 690 C CA . ASP A 1 90 ? 3.765 0.557 -15.683 1.00 91.12 90 ASP A CA 1
ATOM 691 C C . ASP A 1 90 ? 2.846 -0.237 -14.756 1.00 91.12 90 ASP A C 1
ATOM 693 O O . ASP A 1 90 ? 1.647 -0.378 -14.982 1.00 91.12 90 ASP A O 1
ATOM 697 N N . THR A 1 91 ? 3.428 -0.773 -13.683 1.00 92.56 91 THR A N 1
ATOM 698 C CA . THR A 1 91 ? 2.662 -1.412 -12.610 1.00 92.56 91 THR A CA 1
ATOM 699 C C . THR A 1 91 ? 2.343 -0.383 -11.544 1.00 92.56 91 THR A C 1
ATOM 701 O O . THR A 1 91 ? 3.253 0.200 -10.952 1.00 92.56 91 THR A O 1
ATOM 704 N N . VAL A 1 92 ? 1.054 -0.185 -11.283 1.00 93.50 92 VAL A N 1
ATOM 705 C CA . VAL A 1 92 ? 0.559 0.858 -10.382 1.00 93.50 92 VAL A CA 1
ATOM 706 C C . VAL A 1 92 ? -0.127 0.210 -9.188 1.00 93.50 92 VAL A C 1
ATOM 708 O O . VAL A 1 92 ? -1.063 -0.574 -9.348 1.00 93.50 92 VAL A O 1
ATOM 711 N N . VAL A 1 93 ? 0.324 0.556 -7.981 1.00 92.62 93 VAL A N 1
ATOM 712 C CA . VAL A 1 93 ? -0.366 0.208 -6.732 1.00 92.62 93 VAL A CA 1
ATOM 713 C C . VAL A 1 93 ? -1.208 1.407 -6.321 1.00 92.62 93 VAL A C 1
ATOM 715 O O . VAL A 1 93 ? -0.669 2.471 -6.030 1.00 92.62 93 VAL A O 1
ATOM 718 N N . CYS A 1 94 ? -2.526 1.252 -6.343 1.00 92.38 94 CYS A N 1
ATOM 719 C CA . CYS A 1 94 ? -3.483 2.321 -6.055 1.00 92.38 94 CYS A CA 1
ATOM 720 C C . CYS A 1 94 ? -4.743 1.734 -5.409 1.00 92.38 94 CYS A C 1
ATOM 722 O O . CYS A 1 94 ? -4.724 0.590 -4.967 1.00 92.38 94 CYS A O 1
ATOM 724 N N . THR A 1 95 ? -5.829 2.498 -5.310 1.00 93.19 95 THR A N 1
ATOM 725 C CA . THR A 1 95 ? -7.104 1.968 -4.808 1.00 93.19 95 THR A CA 1
ATOM 726 C C . THR A 1 95 ? -8.007 1.499 -5.946 1.00 93.19 95 THR A C 1
ATOM 728 O O . THR A 1 95 ? -7.907 1.976 -7.077 1.00 93.19 95 THR A O 1
ATOM 731 N N . ASP A 1 96 ? -8.926 0.586 -5.651 1.00 93.88 96 ASP A N 1
ATOM 732 C CA . ASP A 1 96 ? -10.000 0.192 -6.568 1.00 93.88 96 ASP A CA 1
ATOM 733 C C . ASP A 1 96 ? -10.839 1.396 -7.038 1.00 93.88 96 ASP A C 1
ATOM 735 O O . ASP A 1 96 ? -11.235 1.453 -8.200 1.00 93.88 96 ASP A O 1
ATOM 739 N N . LEU A 1 97 ? -11.036 2.393 -6.173 1.00 95.50 97 LEU A N 1
ATOM 740 C CA . LEU A 1 97 ? -11.644 3.679 -6.508 1.00 95.50 97 LEU A CA 1
ATOM 741 C C . LEU A 1 97 ? -10.820 4.454 -7.552 1.00 95.50 97 LEU A C 1
ATOM 743 O O . LEU A 1 97 ? -11.381 4.964 -8.521 1.00 95.50 97 LEU A O 1
ATOM 747 N N . THR A 1 98 ? -9.493 4.510 -7.387 1.00 95.69 98 THR A N 1
ATOM 748 C CA . THR A 1 98 ? -8.579 5.132 -8.361 1.00 95.69 98 THR A CA 1
ATOM 749 C C . THR A 1 98 ? -8.693 4.460 -9.729 1.00 95.69 98 THR A C 1
ATOM 751 O O . THR A 1 98 ? -8.814 5.155 -10.737 1.00 95.69 98 THR A O 1
ATOM 754 N N . LEU A 1 99 ? -8.698 3.122 -9.775 1.00 95.06 99 LEU A N 1
ATOM 755 C CA . LEU A 1 99 ? -8.842 2.377 -11.031 1.00 95.06 99 LEU A CA 1
ATOM 756 C C . LEU A 1 99 ? -10.213 2.575 -11.678 1.00 95.06 99 LEU A C 1
ATOM 758 O O . LEU A 1 99 ? -10.285 2.749 -12.893 1.00 95.06 99 LEU A O 1
ATOM 762 N N . ALA A 1 100 ? -11.289 2.581 -10.889 1.00 95.81 100 ALA A N 1
ATOM 763 C CA . ALA A 1 100 ? -12.636 2.818 -11.398 1.00 95.81 100 ALA A CA 1
ATOM 764 C C . ALA A 1 100 ? -12.757 4.212 -12.032 1.00 95.81 100 ALA A C 1
ATOM 766 O O . ALA A 1 100 ? -13.243 4.333 -13.155 1.00 95.81 100 ALA A O 1
ATOM 767 N N . ALA A 1 101 ? -12.244 5.247 -11.358 1.00 96.75 101 ALA A N 1
ATOM 768 C CA . ALA A 1 101 ? -12.231 6.608 -11.888 1.00 96.75 101 ALA A CA 1
ATOM 769 C C . ALA A 1 101 ? -11.371 6.726 -13.155 1.00 96.75 101 ALA A C 1
ATOM 771 O O . ALA A 1 101 ? -11.763 7.385 -14.115 1.00 96.75 101 ALA A O 1
ATOM 772 N N . TRP A 1 102 ? -10.214 6.055 -13.187 1.00 96.00 102 TRP A N 1
ATOM 773 C CA . TRP A 1 102 ? -9.362 6.008 -14.375 1.00 96.00 102 TRP A CA 1
ATOM 774 C C . TRP A 1 102 ? -10.061 5.343 -15.562 1.00 96.00 102 TRP A C 1
ATOM 776 O O . TRP A 1 102 ? -9.986 5.855 -16.676 1.00 96.00 102 TRP A O 1
ATOM 786 N N . GLY A 1 103 ? -10.789 4.248 -15.330 1.00 94.25 103 GLY A N 1
ATOM 787 C CA . GLY A 1 103 ? -11.532 3.536 -16.371 1.00 94.25 103 GLY A CA 1
ATOM 788 C C . GLY A 1 103 ? -12.566 4.404 -17.097 1.00 94.25 103 GLY A C 1
ATOM 789 O O . GLY A 1 103 ? -12.785 4.212 -18.290 1.00 94.25 103 GLY A O 1
ATOM 790 N N . GLU A 1 104 ? -13.149 5.399 -16.420 1.00 96.56 104 GLU A N 1
ATOM 791 C CA . GLU A 1 104 ? -14.106 6.336 -17.032 1.00 96.56 104 GLU A CA 1
ATOM 792 C C . GLU A 1 104 ? -13.444 7.370 -17.954 1.00 96.56 104 GLU A C 1
ATOM 794 O O . GLU A 1 104 ? -14.117 7.946 -18.807 1.00 96.56 104 GLU A O 1
ATOM 799 N N . VAL A 1 105 ? -12.142 7.622 -17.790 1.00 96.12 105 VAL A N 1
ATOM 800 C CA . VAL A 1 105 ? -11.440 8.741 -18.446 1.00 96.12 105 VAL A CA 1
ATOM 801 C C . VAL A 1 105 ? -10.230 8.316 -19.272 1.00 96.12 105 VAL A C 1
ATOM 803 O O . VAL A 1 105 ? -9.632 9.152 -19.942 1.00 96.12 105 VAL A O 1
ATOM 806 N N . ALA A 1 106 ? -9.857 7.034 -19.260 1.00 91.75 106 ALA A N 1
ATOM 807 C CA . ALA A 1 106 ? -8.655 6.526 -19.923 1.00 91.75 106 ALA A CA 1
ATOM 808 C C . ALA A 1 106 ? -8.600 6.853 -21.428 1.00 91.75 106 ALA A C 1
ATOM 810 O O . ALA A 1 106 ? -7.516 7.047 -21.973 1.00 91.75 106 ALA A O 1
ATOM 811 N N . ALA A 1 107 ? -9.762 6.949 -22.083 1.00 92.62 107 ALA A N 1
ATOM 812 C CA . ALA A 1 107 ? -9.881 7.249 -23.509 1.00 92.62 107 ALA A CA 1
ATOM 813 C C . ALA A 1 107 ? -9.754 8.745 -23.862 1.00 92.62 107 ALA A C 1
ATOM 815 O O . ALA A 1 107 ? -9.684 9.069 -25.044 1.00 92.62 107 ALA A O 1
ATOM 816 N N . GLU A 1 108 ? -9.730 9.656 -22.883 1.00 95.50 108 GLU A N 1
ATOM 817 C CA . GLU A 1 108 ? -9.622 11.102 -23.128 1.00 95.50 108 GLU A CA 1
ATOM 818 C C . GLU A 1 108 ? -8.209 11.459 -23.621 1.00 95.50 108 GLU A C 1
ATOM 820 O O . GLU A 1 108 ? -7.259 11.320 -22.848 1.00 95.50 108 GLU A O 1
ATOM 825 N N . PRO A 1 109 ? -8.008 11.901 -24.874 1.00 92.44 109 PRO A N 1
ATOM 826 C CA . PRO A 1 109 ? -6.672 12.130 -25.420 1.00 92.44 109 PRO A CA 1
ATOM 827 C C . PRO A 1 109 ? -5.939 13.330 -24.809 1.00 92.44 109 PRO A C 1
ATOM 829 O O . PRO A 1 109 ? -4.712 13.275 -24.717 1.00 92.44 109 PRO A O 1
ATOM 832 N N . ASP A 1 110 ? -6.637 14.388 -24.384 1.00 95.50 110 ASP A N 1
ATOM 833 C CA . ASP A 1 110 ? -5.991 15.571 -23.805 1.00 95.50 110 ASP A CA 1
ATOM 834 C C . ASP A 1 110 ? -5.612 15.309 -22.333 1.00 95.50 110 ASP A C 1
ATOM 836 O O . ASP A 1 110 ? -6.498 15.115 -21.497 1.00 95.50 110 ASP A O 1
ATOM 840 N N . PRO A 1 111 ? -4.316 15.343 -21.956 1.00 91.62 111 PRO A N 1
ATOM 841 C CA . PRO A 1 111 ? -3.886 15.118 -20.575 1.00 91.62 111 PRO A CA 1
ATOM 842 C C . PRO A 1 111 ? -4.521 16.078 -19.558 1.00 91.62 111 PRO A C 1
ATOM 844 O O . PRO A 1 111 ? -4.778 15.689 -18.415 1.00 91.62 111 PRO A O 1
ATOM 847 N N . THR A 1 112 ? -4.784 17.325 -19.956 1.00 94.75 112 THR A N 1
ATOM 848 C CA . THR A 1 112 ? -5.395 18.336 -19.084 1.00 94.75 112 THR A CA 1
ATOM 849 C C . THR A 1 112 ? -6.877 18.045 -18.897 1.00 94.75 112 THR A C 1
ATOM 851 O O . THR A 1 112 ? -7.352 17.981 -17.758 1.00 94.75 112 THR A O 1
ATOM 854 N N . ALA A 1 113 ? -7.600 17.799 -19.993 1.00 95.75 113 ALA A N 1
ATOM 855 C CA . ALA A 1 113 ? -9.002 17.395 -19.940 1.00 95.75 113 ALA A CA 1
ATOM 856 C C . ALA A 1 113 ? -9.178 16.086 -19.155 1.00 95.75 113 ALA A C 1
ATOM 858 O O . ALA A 1 113 ? -10.055 16.002 -18.293 1.00 95.75 113 ALA A O 1
ATOM 859 N N . ARG A 1 114 ? -8.283 15.109 -19.357 1.00 96.12 114 ARG A N 1
ATOM 860 C CA . ARG A 1 114 ? -8.276 13.830 -18.638 1.00 96.12 114 ARG A CA 1
ATOM 861 C C . ARG A 1 114 ? -8.125 14.032 -17.140 1.00 96.12 114 ARG A C 1
ATOM 863 O O . ARG A 1 114 ? -8.886 13.441 -16.381 1.00 96.12 114 ARG A O 1
ATOM 870 N N . ARG A 1 115 ? -7.198 14.889 -16.697 1.00 96.31 115 ARG A N 1
ATOM 871 C CA . ARG A 1 115 ? -7.031 15.202 -15.268 1.00 96.31 115 ARG A CA 1
ATOM 872 C C . ARG A 1 115 ? -8.296 15.810 -14.667 1.00 96.31 115 ARG A C 1
ATOM 874 O O . ARG A 1 115 ? -8.717 15.414 -13.580 1.00 96.31 115 ARG A O 1
ATOM 881 N N . MET A 1 116 ? -8.911 16.763 -15.367 1.00 97.31 116 MET A N 1
ATOM 882 C CA . MET A 1 116 ? -10.136 17.420 -14.902 1.00 97.31 116 MET A CA 1
ATOM 883 C C . MET A 1 116 ? -11.315 16.442 -14.832 1.00 97.31 116 MET A C 1
ATOM 885 O O . MET A 1 116 ? -12.043 16.417 -13.836 1.00 97.31 116 MET A O 1
ATOM 889 N N . ALA A 1 117 ? -11.474 15.600 -15.855 1.00 97.31 117 ALA A N 1
ATOM 890 C CA . ALA A 1 117 ? -12.486 14.552 -15.890 1.00 97.31 117 ALA A CA 1
ATOM 891 C C . ALA A 1 117 ? -12.249 13.506 -14.791 1.00 97.31 117 ALA A C 1
ATOM 893 O O . ALA A 1 117 ? -13.193 13.127 -14.095 1.00 97.31 117 ALA A O 1
ATOM 894 N N . PHE A 1 118 ? -10.992 13.099 -14.581 1.00 97.81 118 PHE A N 1
ATOM 895 C CA . PHE A 1 118 ? -10.602 12.152 -13.540 1.00 97.81 118 PHE A CA 1
ATOM 896 C C . PHE A 1 118 ? -11.013 12.661 -12.166 1.00 97.81 118 PHE A C 1
ATOM 898 O O . PHE A 1 118 ? -11.670 11.943 -11.421 1.00 97.81 118 PHE A O 1
ATOM 905 N N . ARG A 1 119 ? -10.678 13.917 -11.842 1.00 97.31 119 ARG A N 1
ATOM 906 C CA . ARG A 1 119 ? -11.011 14.510 -10.544 1.00 97.31 119 ARG A CA 1
ATOM 907 C C . ARG A 1 119 ? -12.515 14.472 -10.277 1.00 97.31 119 ARG A C 1
ATOM 909 O O . ARG A 1 119 ? -12.939 14.022 -9.216 1.00 97.31 119 ARG A O 1
ATOM 916 N N . LYS A 1 120 ? -13.318 14.869 -11.268 1.00 97.50 120 LYS A N 1
ATOM 917 C CA . LYS A 1 120 ? -14.783 14.849 -11.170 1.00 97.50 120 LYS A CA 1
ATOM 918 C C . LYS A 1 120 ? -15.339 13.426 -11.030 1.00 97.50 120 LYS A C 1
ATOM 920 O O . LYS A 1 120 ? -16.261 13.206 -10.247 1.00 97.50 120 LYS A O 1
ATOM 925 N N . SER A 1 121 ? -14.794 12.466 -11.779 1.00 97.69 121 SER A N 1
ATOM 926 C CA . SER A 1 121 ? -15.171 11.050 -11.683 1.00 97.69 121 S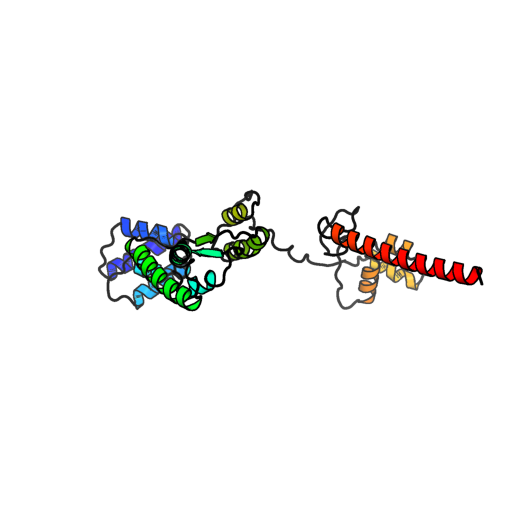ER A CA 1
ATOM 927 C C . SER A 1 121 ? -14.831 10.473 -10.304 1.00 97.69 121 SER A C 1
ATOM 929 O O . SER A 1 121 ? -15.698 9.900 -9.641 1.00 97.69 121 SER A O 1
ATOM 931 N N . TYR A 1 122 ? -13.613 10.721 -9.821 1.00 97.31 122 TYR A N 1
ATOM 932 C CA . TYR A 1 122 ? -13.124 10.259 -8.527 1.00 97.31 122 TYR A CA 1
ATOM 933 C C . TYR A 1 122 ? -13.985 10.778 -7.375 1.00 97.31 122 TYR A C 1
ATOM 935 O O . TYR A 1 122 ? -14.450 9.987 -6.563 1.00 97.31 122 TYR A O 1
ATOM 943 N N . GLU A 1 123 ? -14.264 12.084 -7.319 1.00 95.12 123 GLU A N 1
ATOM 944 C CA . GLU A 1 123 ? -15.087 12.689 -6.260 1.00 95.12 123 GLU A CA 1
ATOM 945 C C . GLU A 1 123 ? -16.520 12.121 -6.248 1.00 95.12 123 GLU A C 1
ATOM 947 O O . GLU A 1 123 ? -17.084 11.839 -5.183 1.00 95.12 123 GLU A O 1
ATOM 952 N N . ARG A 1 124 ? -17.099 11.872 -7.431 1.00 96.44 124 ARG A N 1
ATOM 953 C CA . ARG A 1 124 ? -18.423 11.250 -7.564 1.00 96.44 124 ARG A CA 1
ATOM 954 C C . ARG A 1 124 ? -18.419 9.800 -7.073 1.00 96.44 124 ARG A C 1
ATOM 956 O O . ARG A 1 124 ? -19.311 9.412 -6.318 1.00 96.44 124 ARG A O 1
ATOM 963 N N . LEU A 1 125 ? -17.435 9.000 -7.484 1.00 96.12 125 LEU A N 1
ATOM 964 C CA . LEU A 1 125 ? -17.310 7.598 -7.077 1.00 96.12 125 LEU A CA 1
ATOM 965 C C . LEU A 1 125 ? -16.962 7.463 -5.590 1.00 96.12 125 LEU A C 1
ATOM 967 O O . LEU A 1 125 ? -17.536 6.613 -4.915 1.00 96.12 125 LEU A O 1
ATOM 971 N N . ALA A 1 126 ? -16.108 8.337 -5.055 1.00 92.38 126 ALA A N 1
ATOM 972 C CA . ALA A 1 126 ? -15.784 8.405 -3.633 1.00 92.38 126 ALA A CA 1
ATOM 973 C C . ALA A 1 126 ? -17.041 8.668 -2.797 1.00 92.38 126 ALA A C 1
ATOM 975 O O . ALA A 1 126 ? -17.282 7.993 -1.797 1.00 92.38 126 ALA A O 1
ATOM 976 N N . SER A 1 127 ? -17.884 9.603 -3.248 1.00 89.38 127 SER A N 1
ATOM 977 C CA . SER A 1 127 ? -19.173 9.882 -2.610 1.00 89.38 127 SER A CA 1
ATOM 978 C C . SER A 1 127 ? -20.086 8.655 -2.639 1.00 89.38 127 SER A C 1
ATOM 980 O O . SER A 1 127 ? -20.656 8.297 -1.613 1.00 89.38 127 SER A O 1
ATOM 982 N N . ALA A 1 128 ? -20.171 7.958 -3.777 1.00 90.12 128 ALA A N 1
ATOM 983 C CA . ALA A 1 128 ? -20.967 6.737 -3.895 1.00 90.12 128 ALA A CA 1
ATOM 984 C C . ALA A 1 128 ? -20.453 5.607 -2.985 1.00 90.12 128 ALA A C 1
ATOM 986 O O . ALA A 1 128 ? -21.248 4.935 -2.330 1.00 90.12 128 ALA A O 1
ATOM 987 N N . TYR A 1 129 ? -19.133 5.424 -2.900 1.00 90.25 129 TYR A N 1
ATOM 988 C CA . TYR A 1 129 ? -18.490 4.467 -1.998 1.00 90.25 129 TYR A CA 1
ATOM 989 C C . TYR A 1 129 ? -18.829 4.785 -0.542 1.00 90.25 129 TYR A C 1
ATOM 991 O O . TYR A 1 129 ? -19.281 3.905 0.189 1.00 90.25 129 TYR A O 1
ATOM 999 N N . LYS A 1 130 ? -18.714 6.061 -0.153 1.00 82.19 130 LYS A N 1
ATOM 1000 C CA . LYS A 1 130 ? -19.081 6.536 1.183 1.00 82.19 130 LYS A CA 1
ATOM 1001 C C . LYS A 1 130 ? -20.555 6.270 1.496 1.00 82.19 130 LYS A C 1
ATOM 1003 O O . LYS A 1 130 ? -20.852 5.721 2.552 1.00 82.19 130 LYS A O 1
ATOM 1008 N N . THR A 1 131 ? -21.473 6.591 0.582 1.00 78.88 131 THR A N 1
ATOM 1009 C CA . THR A 1 131 ? -22.911 6.311 0.752 1.00 78.88 131 THR A CA 1
ATOM 1010 C C . THR A 1 131 ? -23.203 4.816 0.875 1.00 78.88 131 THR A C 1
ATOM 1012 O O . THR A 1 131 ? -24.073 4.426 1.647 1.00 78.88 131 THR A O 1
ATOM 1015 N N . ALA A 1 132 ? -22.462 3.973 0.156 1.00 80.75 132 ALA A N 1
ATOM 1016 C CA . ALA A 1 132 ? -22.594 2.520 0.221 1.00 80.75 132 ALA A CA 1
ATOM 1017 C C . ALA A 1 132 ? -21.877 1.882 1.428 1.00 80.75 132 ALA A C 1
ATOM 1019 O O . ALA A 1 132 ? -21.886 0.659 1.553 1.00 80.75 132 ALA A O 1
ATOM 1020 N N . GLY A 1 133 ? -21.214 2.669 2.287 1.00 73.38 133 GLY A N 1
ATOM 1021 C CA . GLY A 1 133 ? -20.390 2.146 3.382 1.00 73.38 133 GLY A CA 1
ATOM 1022 C C . GLY A 1 133 ? -19.181 1.332 2.903 1.00 73.38 133 GLY A C 1
ATOM 1023 O O . GLY A 1 133 ? -18.640 0.520 3.648 1.00 73.38 133 GLY A O 1
ATOM 1024 N N . ARG A 1 134 ? -18.759 1.513 1.647 1.00 81.38 134 ARG A N 1
ATOM 1025 C CA . ARG A 1 134 ? -17.615 0.822 1.053 1.00 81.38 134 ARG A CA 1
ATOM 1026 C C . ARG A 1 134 ? -16.370 1.685 1.197 1.00 81.38 134 ARG A C 1
ATOM 1028 O O . ARG A 1 134 ? -16.330 2.812 0.711 1.00 81.38 134 ARG A O 1
ATOM 1035 N N . ARG A 1 135 ? -15.311 1.124 1.779 1.00 81.94 135 ARG A N 1
ATOM 1036 C CA . ARG A 1 135 ? -13.982 1.742 1.735 1.00 81.94 135 ARG A CA 1
ATOM 1037 C C . ARG A 1 135 ? -13.213 1.323 0.488 1.00 81.94 135 ARG A C 1
ATOM 1039 O O . ARG A 1 135 ? -13.232 0.129 0.167 1.00 81.94 135 ARG A O 1
ATOM 1046 N N . PRO A 1 136 ? -12.497 2.256 -0.159 1.00 89.44 136 PRO A N 1
ATOM 1047 C CA . PRO A 1 136 ? -11.533 1.913 -1.189 1.00 89.44 136 PRO A CA 1
ATOM 1048 C C . PRO A 1 136 ? -10.512 0.903 -0.669 1.00 89.44 136 PRO A C 1
ATOM 1050 O O . PRO A 1 136 ? -10.022 1.025 0.452 1.00 89.44 136 PRO A O 1
ATOM 1053 N N . GLN A 1 137 ? -10.214 -0.100 -1.483 1.00 86.81 137 GLN A N 1
ATOM 1054 C CA . GLN A 1 137 ? -9.254 -1.153 -1.170 1.00 86.81 137 GLN A CA 1
ATOM 1055 C C . GLN A 1 137 ? -8.006 -0.972 -2.018 1.00 86.81 137 GLN A C 1
ATOM 1057 O O . GLN A 1 137 ? -8.103 -0.669 -3.209 1.00 86.81 137 GLN A O 1
ATOM 1062 N N . VAL A 1 138 ? -6.836 -1.180 -1.413 1.00 89.31 138 VAL A N 1
ATOM 1063 C CA . VAL A 1 138 ? -5.575 -1.215 -2.158 1.00 89.31 138 VAL A CA 1
ATOM 1064 C C . VAL A 1 138 ? -5.623 -2.363 -3.164 1.00 89.31 138 VAL A C 1
ATOM 1066 O O . VAL A 1 138 ? -6.028 -3.479 -2.846 1.00 89.31 138 VAL A O 1
ATOM 1069 N N . THR A 1 139 ? -5.198 -2.079 -4.386 1.00 91.31 139 THR A N 1
ATOM 1070 C CA . THR A 1 139 ? -5.154 -3.010 -5.507 1.00 91.31 139 THR A CA 1
ATOM 1071 C C . THR A 1 139 ? -3.932 -2.733 -6.380 1.00 91.31 139 THR A C 1
ATOM 1073 O O . THR A 1 139 ? -3.308 -1.668 -6.306 1.00 91.31 139 THR A O 1
ATOM 1076 N N . VAL A 1 140 ? -3.571 -3.707 -7.213 1.00 94.00 140 VAL A N 1
ATOM 1077 C CA . VAL A 1 140 ? -2.410 -3.635 -8.103 1.00 94.00 140 VAL A CA 1
ATOM 1078 C C . VAL A 1 140 ? -2.870 -3.788 -9.544 1.00 94.00 140 VAL A C 1
ATOM 1080 O O . VAL A 1 140 ? -3.363 -4.842 -9.938 1.00 94.00 140 VAL A O 1
ATOM 1083 N N . SER A 1 141 ? -2.669 -2.741 -10.344 1.00 93.69 141 SER A N 1
ATOM 1084 C CA . SER A 1 141 ? -2.796 -2.820 -11.797 1.00 93.69 141 SER A CA 1
ATOM 1085 C C . SER A 1 141 ? -1.477 -3.313 -12.381 1.00 93.69 141 SER A C 1
ATOM 1087 O O . SER A 1 141 ? -0.448 -2.642 -12.261 1.00 93.69 141 SER A O 1
ATOM 1089 N N . LEU A 1 142 ? -1.492 -4.512 -12.965 1.00 91.25 142 LEU A N 1
ATOM 1090 C CA . LEU A 1 142 ? -0.311 -5.123 -13.567 1.00 91.25 142 LEU A CA 1
ATOM 1091 C C . LEU A 1 142 ? -0.069 -4.542 -14.960 1.00 91.25 142 LEU A C 1
ATOM 1093 O O . LEU A 1 142 ? -0.834 -4.796 -15.888 1.00 91.25 142 LEU A O 1
ATOM 1097 N N . GLY A 1 143 ? 1.039 -3.820 -15.106 1.00 88.31 143 GLY A N 1
ATOM 1098 C CA . GLY A 1 143 ? 1.494 -3.331 -16.402 1.00 88.31 143 GLY A CA 1
ATOM 1099 C C . GLY A 1 143 ? 2.018 -4.449 -17.307 1.00 88.31 143 GLY A C 1
ATOM 1100 O O . GLY A 1 143 ? 2.285 -5.580 -16.871 1.00 88.31 143 GLY A O 1
ATOM 1101 N N . THR A 1 144 ? 2.210 -4.120 -18.583 1.00 84.12 144 THR A N 1
ATOM 1102 C CA . THR A 1 144 ? 2.718 -5.061 -19.596 1.00 84.12 144 THR A CA 1
ATOM 1103 C C . THR A 1 144 ? 4.194 -5.431 -19.421 1.00 84.12 144 THR A C 1
ATOM 1105 O O . THR A 1 144 ? 4.621 -6.423 -20.005 1.00 84.12 144 THR A O 1
ATOM 1108 N N . ASP A 1 145 ? 4.968 -4.706 -18.602 1.00 85.25 145 ASP A N 1
ATOM 1109 C CA . ASP A 1 145 ? 6.372 -5.014 -18.298 1.00 85.25 145 ASP A CA 1
ATOM 1110 C C . ASP A 1 145 ? 6.507 -5.912 -17.047 1.00 85.25 145 ASP A C 1
ATOM 1112 O O . ASP A 1 145 ? 6.294 -5.443 -15.923 1.00 85.25 145 ASP A O 1
ATOM 1116 N N . PRO A 1 146 ? 6.900 -7.197 -17.182 1.00 77.44 146 PRO A N 1
ATOM 1117 C CA . PRO A 1 146 ? 7.061 -8.091 -16.038 1.00 77.44 146 PRO A CA 1
ATOM 1118 C C . PRO A 1 146 ? 8.212 -7.699 -15.105 1.00 77.44 146 PRO A C 1
ATOM 1120 O O . PRO A 1 146 ? 8.134 -7.952 -13.903 1.00 77.44 146 PRO A O 1
ATOM 1123 N N . HIS A 1 147 ? 9.273 -7.076 -15.628 1.00 76.19 147 HIS A N 1
ATOM 1124 C CA . HIS A 1 147 ? 10.423 -6.650 -14.829 1.00 76.19 147 HIS A CA 1
ATOM 1125 C C . HIS A 1 147 ? 10.123 -5.358 -14.059 1.00 76.19 147 HIS A C 1
ATOM 1127 O O . HIS A 1 147 ? 10.571 -5.203 -12.921 1.00 76.19 147 HIS A O 1
ATOM 1133 N N . GLY A 1 148 ? 9.300 -4.476 -14.636 1.00 79.56 148 GLY A N 1
ATOM 1134 C CA . GLY A 1 148 ? 8.829 -3.237 -14.007 1.00 79.56 148 GLY A CA 1
ATOM 1135 C C . GLY A 1 148 ? 7.930 -3.436 -12.777 1.00 79.56 148 GLY A C 1
ATOM 1136 O O . GLY A 1 148 ? 7.738 -2.500 -12.006 1.00 79.56 148 GLY A O 1
ATOM 1137 N N . ARG A 1 149 ? 7.419 -4.655 -12.540 1.00 88.50 149 ARG A N 1
ATOM 1138 C CA . ARG A 1 149 ? 6.528 -4.992 -11.408 1.00 88.50 149 ARG A CA 1
ATOM 1139 C C . ARG A 1 149 ? 7.225 -5.026 -10.050 1.00 88.50 149 ARG A C 1
ATOM 1141 O O . ARG A 1 149 ? 6.586 -4.778 -9.030 1.00 88.50 149 ARG A O 1
ATOM 1148 N N . ILE A 1 150 ? 8.520 -5.352 -10.026 1.00 86.00 150 ILE A N 1
ATOM 1149 C CA . ILE A 1 150 ? 9.244 -5.682 -8.788 1.00 86.00 150 ILE A CA 1
ATOM 1150 C C . ILE A 1 150 ? 9.236 -4.508 -7.812 1.00 86.00 150 ILE A C 1
ATOM 1152 O O . ILE A 1 150 ? 8.886 -4.673 -6.646 1.00 86.00 150 ILE A O 1
ATOM 1156 N N . GLU A 1 151 ? 9.623 -3.326 -8.279 1.00 87.19 151 GLU A N 1
ATOM 1157 C CA . GLU A 1 151 ? 9.841 -2.169 -7.413 1.00 87.19 151 GLU A CA 1
ATOM 1158 C C . GLU A 1 151 ? 8.529 -1.576 -6.848 1.00 87.19 151 GLU A C 1
ATOM 1160 O O . GLU A 1 151 ? 8.465 -1.372 -5.632 1.00 87.19 151 GLU A O 1
ATOM 1165 N N . PRO A 1 152 ? 7.450 -1.378 -7.638 1.00 90.44 152 PRO A N 1
ATOM 1166 C CA . PRO A 1 152 ? 6.153 -0.943 -7.110 1.00 90.44 152 PRO A CA 1
ATOM 1167 C C . PRO A 1 152 ? 5.562 -1.909 -6.074 1.00 90.44 152 PRO A C 1
ATOM 1169 O O . PRO A 1 152 ? 5.153 -1.478 -4.995 1.00 90.44 152 PRO A O 1
ATOM 1172 N N . VAL A 1 153 ? 5.577 -3.220 -6.355 1.00 90.19 153 VAL A N 1
ATOM 1173 C CA . VAL A 1 153 ? 5.051 -4.241 -5.430 1.00 90.19 153 VAL A CA 1
ATOM 1174 C C . VAL A 1 153 ? 5.893 -4.303 -4.155 1.00 90.19 153 VAL A C 1
ATOM 1176 O O . VAL A 1 153 ? 5.355 -4.366 -3.048 1.00 90.19 153 VAL A O 1
ATOM 1179 N N . LYS A 1 154 ? 7.222 -4.221 -4.286 1.00 87.44 154 LYS A N 1
ATOM 1180 C CA . LYS A 1 154 ? 8.139 -4.186 -3.144 1.00 87.44 154 LYS A CA 1
ATOM 1181 C C . LYS A 1 154 ? 7.879 -2.994 -2.235 1.00 87.44 154 LYS A C 1
ATOM 1183 O O . LYS A 1 154 ? 7.779 -3.182 -1.023 1.00 87.44 154 LYS A O 1
ATOM 1188 N N . ARG A 1 155 ? 7.752 -1.794 -2.804 1.00 86.44 155 ARG A N 1
ATOM 1189 C CA . ARG A 1 155 ? 7.473 -0.569 -2.049 1.00 86.44 155 ARG A CA 1
ATOM 1190 C C . ARG A 1 155 ? 6.145 -0.660 -1.308 1.00 86.44 155 ARG A C 1
ATOM 1192 O O . ARG A 1 155 ? 6.105 -0.338 -0.129 1.00 86.44 155 ARG A O 1
ATOM 1199 N N . ALA A 1 156 ? 5.103 -1.159 -1.968 1.00 87.50 156 ALA A N 1
ATOM 1200 C CA . ALA A 1 156 ? 3.784 -1.311 -1.365 1.00 87.50 156 ALA A CA 1
ATOM 1201 C C . ALA A 1 156 ? 3.771 -2.290 -0.183 1.00 87.50 156 ALA A C 1
ATOM 1203 O O . ALA A 1 156 ? 3.126 -2.024 0.827 1.00 87.50 156 ALA A O 1
ATOM 1204 N N . VAL A 1 157 ? 4.522 -3.392 -0.258 1.00 86.75 157 VAL A N 1
ATOM 1205 C CA . VAL A 1 157 ? 4.676 -4.278 0.905 1.00 86.75 157 VAL A CA 1
ATOM 1206 C C . VAL A 1 157 ? 5.500 -3.618 2.011 1.00 86.75 157 VAL A C 1
ATOM 1208 O O . VAL A 1 157 ? 5.154 -3.726 3.183 1.00 86.75 157 VAL A O 1
ATOM 1211 N N . GLN A 1 158 ? 6.579 -2.910 1.664 1.00 81.88 158 GLN A N 1
ATOM 1212 C CA . GLN A 1 158 ? 7.407 -2.200 2.647 1.00 81.88 158 GLN A CA 1
ATOM 1213 C C . GLN A 1 158 ? 6.641 -1.096 3.384 1.00 81.88 158 GLN A C 1
ATOM 1215 O O . GLN A 1 158 ? 6.906 -0.869 4.561 1.00 81.88 158 GLN A O 1
ATOM 1220 N N . SER A 1 159 ? 5.697 -0.435 2.715 1.00 77.56 159 SER A N 1
ATOM 1221 C CA . SER A 1 159 ? 4.827 0.583 3.305 1.00 77.56 159 SER A CA 1
ATOM 1222 C C . SER A 1 159 ? 3.576 0.007 3.977 1.00 77.56 159 SER A C 1
ATOM 1224 O O . SER A 1 159 ? 2.725 0.777 4.407 1.00 77.56 159 SER A O 1
ATOM 1226 N N . GLY A 1 160 ? 3.424 -1.321 4.037 1.00 77.44 160 GLY A N 1
ATOM 1227 C CA . GLY A 1 160 ? 2.268 -1.982 4.652 1.00 77.44 160 GLY A CA 1
ATOM 1228 C C . GLY A 1 160 ? 0.964 -1.896 3.850 1.00 77.44 160 GLY A C 1
ATOM 1229 O O . GLY A 1 160 ? -0.075 -2.304 4.355 1.00 77.44 160 GLY A O 1
ATOM 1230 N N . LEU A 1 161 ? 1.002 -1.407 2.605 1.00 81.94 161 LEU A N 1
ATOM 1231 C CA . LEU A 1 161 ? -0.170 -1.325 1.722 1.00 81.94 161 LEU A CA 1
ATOM 1232 C C . LEU A 1 161 ? -0.561 -2.691 1.145 1.00 81.94 161 LEU A C 1
ATOM 1234 O O . LEU A 1 161 ? -1.721 -2.908 0.807 1.00 81.94 161 LEU A O 1
ATOM 1238 N N . LEU A 1 162 ? 0.402 -3.608 1.014 1.00 85.56 162 LEU A N 1
ATOM 1239 C CA . LEU A 1 162 ? 0.171 -4.975 0.555 1.00 85.56 162 LEU A CA 1
ATOM 1240 C C . LEU A 1 162 ? 0.715 -5.994 1.565 1.00 85.56 162 LEU A C 1
ATOM 1242 O O . LEU A 1 162 ? 1.836 -5.833 2.058 1.00 85.56 162 LEU A O 1
ATOM 1246 N N . PRO A 1 163 ? -0.012 -7.094 1.826 1.00 84.25 163 PRO A N 1
ATOM 1247 C CA . PRO A 1 163 ? 0.535 -8.228 2.554 1.00 84.25 163 PRO A CA 1
ATOM 1248 C C . PRO A 1 163 ? 1.723 -8.848 1.815 1.00 84.25 163 PRO A C 1
ATOM 1250 O O . PRO A 1 163 ? 1.751 -8.921 0.584 1.00 84.25 163 PRO A O 1
ATOM 1253 N N . VAL A 1 164 ? 2.680 -9.392 2.567 1.00 82.00 164 VAL A N 1
ATOM 1254 C CA . VAL A 1 164 ? 3.866 -10.034 1.985 1.00 82.00 164 VAL A CA 1
ATOM 1255 C C . VAL A 1 164 ? 3.494 -11.218 1.088 1.00 82.00 164 VAL A C 1
ATOM 1257 O O . VAL A 1 164 ? 4.045 -11.352 -0.003 1.00 82.00 164 VAL A O 1
ATOM 1260 N N . ALA A 1 165 ? 2.540 -12.048 1.516 1.00 83.38 165 ALA A N 1
ATOM 1261 C CA . ALA A 1 165 ? 2.062 -13.182 0.729 1.00 83.38 165 ALA A CA 1
ATOM 1262 C C . ALA A 1 165 ? 1.486 -12.740 -0.627 1.00 83.38 165 ALA A C 1
ATOM 1264 O O . ALA A 1 16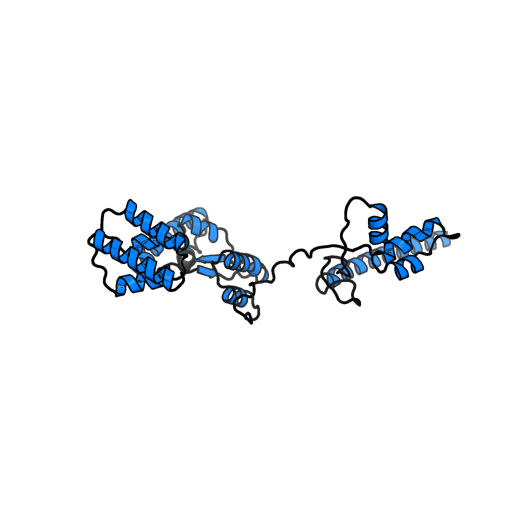5 ? 1.803 -13.338 -1.653 1.00 83.38 165 ALA A O 1
ATOM 1265 N N . GLU A 1 166 ? 0.712 -11.650 -0.645 1.00 87.56 166 GLU A N 1
ATOM 1266 C CA . GLU A 1 166 ? 0.149 -11.100 -1.880 1.00 87.56 166 GLU A CA 1
ATOM 1267 C C . GLU A 1 166 ? 1.239 -10.554 -2.800 1.00 87.56 166 GLU A C 1
ATOM 1269 O O . GLU A 1 166 ? 1.284 -10.898 -3.979 1.00 87.56 166 GLU A O 1
ATOM 1274 N N . GLY A 1 167 ? 2.194 -9.793 -2.259 1.00 88.56 167 GLY A N 1
ATOM 1275 C CA . GLY A 1 167 ? 3.331 -9.337 -3.054 1.00 88.56 167 GLY A CA 1
ATOM 1276 C C . GLY A 1 167 ? 4.110 -10.501 -3.680 1.00 88.56 167 GLY A C 1
ATOM 1277 O O . GLY A 1 167 ? 4.553 -10.401 -4.822 1.00 88.56 167 GLY A O 1
ATOM 1278 N N . ARG A 1 168 ? 4.274 -11.621 -2.960 1.00 85.94 168 ARG A N 1
ATOM 1279 C CA . ARG A 1 168 ? 4.986 -12.803 -3.474 1.00 85.94 168 ARG A CA 1
ATOM 1280 C C . ARG A 1 168 ? 4.225 -13.436 -4.633 1.00 85.94 168 ARG A C 1
ATOM 1282 O O . ARG A 1 168 ? 4.845 -13.706 -5.658 1.00 85.94 168 ARG A O 1
ATOM 1289 N N . ARG A 1 169 ? 2.899 -13.568 -4.518 1.00 87.50 169 ARG A N 1
ATOM 1290 C CA . ARG A 1 169 ? 2.035 -14.032 -5.616 1.00 87.50 169 ARG A CA 1
ATOM 1291 C C . ARG A 1 169 ? 2.158 -13.149 -6.855 1.00 87.50 169 ARG A C 1
ATOM 1293 O O . ARG A 1 169 ? 2.418 -13.666 -7.938 1.00 87.50 169 ARG A O 1
ATOM 1300 N N . LEU A 1 170 ? 2.057 -11.828 -6.694 1.00 88.88 170 LEU A N 1
ATOM 1301 C CA . LEU A 1 170 ? 2.154 -10.865 -7.802 1.00 88.88 170 LEU A CA 1
ATOM 1302 C C . LEU A 1 170 ? 3.512 -10.907 -8.524 1.00 88.88 170 LEU A C 1
ATOM 1304 O O . LEU A 1 170 ? 3.593 -10.589 -9.711 1.00 88.88 170 LEU A O 1
ATOM 1308 N N . LEU A 1 171 ? 4.575 -11.311 -7.822 1.00 85.31 171 LEU A N 1
ATOM 1309 C CA . LEU A 1 171 ? 5.929 -11.447 -8.364 1.00 85.31 171 LEU A CA 1
ATOM 1310 C C . LEU A 1 171 ? 6.287 -12.878 -8.802 1.00 85.31 171 LEU A C 1
ATOM 1312 O O . LEU A 1 171 ? 7.424 -13.112 -9.207 1.00 85.31 171 LEU A O 1
ATOM 1316 N N . GLY A 1 172 ? 5.357 -13.837 -8.722 1.00 83.31 172 GLY A N 1
ATOM 1317 C CA . GLY A 1 172 ? 5.625 -15.242 -9.055 1.00 83.31 172 GLY A CA 1
ATOM 1318 C C . GLY A 1 172 ? 6.632 -15.921 -8.116 1.00 83.31 172 GLY A C 1
ATOM 1319 O O . GLY A 1 172 ? 7.357 -16.824 -8.530 1.00 83.31 172 GLY A O 1
ATOM 1320 N N . LEU A 1 173 ? 6.721 -15.466 -6.865 1.00 76.31 173 LEU A N 1
ATOM 1321 C CA . LEU A 1 173 ? 7.587 -16.024 -5.826 1.00 76.31 173 LEU A CA 1
ATOM 1322 C C . LEU A 1 173 ? 6.837 -17.111 -5.030 1.00 76.31 173 LEU A C 1
ATOM 1324 O O . LEU A 1 173 ? 5.628 -16.989 -4.837 1.00 76.31 173 LEU A O 1
ATOM 1328 N N . PRO A 1 174 ? 7.529 -18.147 -4.516 1.00 68.56 174 PRO A N 1
ATOM 1329 C CA . PRO A 1 174 ? 6.890 -19.213 -3.735 1.00 68.56 174 PRO A CA 1
ATOM 1330 C C . PRO A 1 174 ? 6.273 -18.668 -2.442 1.00 68.56 174 PRO A C 1
ATOM 1332 O O . PRO A 1 174 ? 6.788 -17.695 -1.894 1.00 68.56 174 PRO A O 1
ATOM 1335 N N . GLU A 1 175 ? 5.212 -19.282 -1.916 1.00 61.56 175 GLU A N 1
ATOM 1336 C CA . GLU A 1 175 ? 4.607 -18.845 -0.648 1.00 61.56 175 GLU A CA 1
ATOM 1337 C C . GLU A 1 175 ? 5.607 -18.923 0.524 1.00 61.56 175 GLU A C 1
ATOM 1339 O O . GLU A 1 175 ? 6.504 -19.772 0.522 1.00 61.56 175 GLU A O 1
ATOM 1344 N N . PRO A 1 176 ? 5.538 -17.990 1.491 1.00 59.16 176 PRO A N 1
ATOM 1345 C CA . PRO A 1 176 ? 6.469 -17.974 2.611 1.00 59.16 176 PRO A CA 1
ATOM 1346 C C . PRO A 1 176 ? 6.184 -19.158 3.547 1.00 59.16 176 PRO A C 1
ATOM 1348 O O . PRO A 1 176 ? 5.036 -19.372 3.925 1.00 59.16 176 PRO A O 1
ATOM 1351 N N . ALA A 1 177 ? 7.225 -19.908 3.930 1.00 56.62 177 ALA A N 1
ATOM 1352 C CA . ALA A 1 177 ? 7.088 -21.067 4.825 1.00 56.62 177 ALA A CA 1
ATOM 1353 C C . ALA A 1 177 ? 6.548 -20.669 6.212 1.00 56.62 177 ALA A C 1
ATOM 1355 O O . ALA A 1 177 ? 5.727 -21.380 6.777 1.00 56.62 177 ALA A O 1
ATOM 1356 N N . ASP A 1 178 ? 6.942 -19.482 6.685 1.00 55.47 178 ASP A N 1
ATOM 1357 C CA . ASP A 1 178 ? 6.412 -18.818 7.872 1.00 55.47 178 ASP A CA 1
ATOM 1358 C C . ASP A 1 178 ? 6.032 -17.381 7.482 1.00 55.47 178 ASP A C 1
ATOM 1360 O O . ASP A 1 178 ? 6.817 -16.686 6.828 1.00 55.47 178 ASP A O 1
ATOM 1364 N N . GLY A 1 179 ? 4.853 -16.894 7.891 1.00 51.97 179 GLY A N 1
ATOM 1365 C CA . GLY A 1 179 ? 4.275 -15.596 7.482 1.00 51.97 179 GLY A CA 1
ATOM 1366 C C . GLY A 1 179 ? 5.117 -14.333 7.757 1.00 51.97 179 GLY A C 1
ATOM 1367 O O . GLY A 1 179 ? 4.715 -13.238 7.373 1.00 51.97 179 GLY A O 1
ATOM 1368 N N . ASN A 1 180 ? 6.296 -14.478 8.369 1.00 53.19 180 ASN A N 1
ATOM 1369 C CA . ASN A 1 180 ? 7.258 -13.414 8.674 1.00 53.19 180 ASN A CA 1
ATOM 1370 C C . ASN A 1 180 ? 8.408 -13.288 7.654 1.00 53.19 180 ASN A C 1
ATOM 1372 O O . ASN A 1 180 ? 9.325 -12.481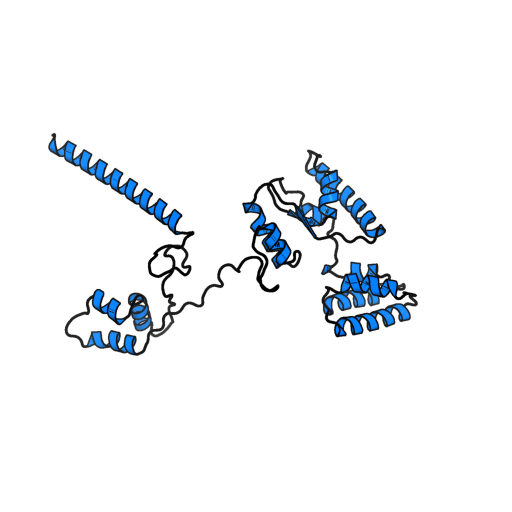 7.840 1.00 53.19 180 ASN A O 1
ATOM 1376 N N . GLN A 1 181 ? 8.407 -14.072 6.574 1.00 58.41 181 GLN A N 1
ATOM 1377 C CA . GLN A 1 181 ? 9.465 -14.005 5.568 1.00 58.41 181 GLN A CA 1
ATOM 1378 C C . GLN A 1 181 ? 9.290 -12.769 4.672 1.00 58.41 181 GLN A C 1
ATOM 1380 O O . GLN A 1 181 ? 8.247 -12.598 4.056 1.00 58.41 181 GLN A O 1
ATOM 1385 N N . LYS A 1 182 ? 10.308 -11.901 4.578 1.00 64.31 182 LYS A N 1
ATOM 1386 C CA . LYS A 1 182 ? 10.274 -10.671 3.758 1.00 64.31 182 LYS A CA 1
ATOM 1387 C C . LYS A 1 182 ? 9.933 -10.968 2.285 1.00 64.31 182 LYS A C 1
ATOM 1389 O O . LYS A 1 182 ? 10.392 -11.968 1.735 1.00 64.31 182 LYS A O 1
ATOM 1394 N N . LEU A 1 183 ? 9.177 -10.065 1.640 1.00 65.88 183 LEU A N 1
ATOM 1395 C CA . LEU A 1 183 ? 8.696 -10.198 0.249 1.00 65.88 183 LEU A CA 1
ATOM 1396 C C . LEU A 1 183 ? 9.814 -10.570 -0.724 1.00 65.88 183 LEU A C 1
ATOM 1398 O O . LEU A 1 183 ? 9.721 -11.550 -1.455 1.00 65.88 183 LEU A O 1
ATOM 1402 N N . LEU A 1 184 ? 10.890 -9.804 -0.664 1.00 59.25 184 LEU A N 1
ATOM 1403 C CA . LEU A 1 184 ? 12.177 -10.151 -1.232 1.00 59.25 184 LEU A CA 1
ATOM 1404 C C . LEU A 1 184 ? 13.141 -10.253 -0.049 1.00 59.25 184 LEU A C 1
ATOM 1406 O O . LEU A 1 184 ? 12.963 -9.500 0.923 1.00 59.25 184 LEU A O 1
ATOM 1410 N N . PRO A 1 185 ? 14.172 -11.120 -0.093 1.00 50.56 185 PRO A N 1
ATOM 1411 C CA . PRO A 1 185 ? 15.295 -10.943 0.812 1.00 50.56 185 PRO A CA 1
ATOM 1412 C C . PRO A 1 185 ? 15.706 -9.471 0.730 1.00 50.56 185 PRO A C 1
ATOM 1414 O O . PRO A 1 185 ? 15.720 -8.878 -0.356 1.00 50.56 185 PRO A O 1
ATOM 1417 N N . ALA A 1 186 ? 15.975 -8.849 1.884 1.00 38.66 186 ALA A N 1
ATOM 1418 C CA . ALA A 1 186 ? 16.658 -7.562 1.860 1.00 38.66 186 ALA A CA 1
ATOM 1419 C C . ALA A 1 186 ? 17.853 -7.715 0.899 1.00 38.66 186 ALA A C 1
ATOM 1421 O O . ALA A 1 186 ? 18.442 -8.805 0.896 1.00 38.66 186 ALA A O 1
ATOM 1422 N N . PRO A 1 187 ? 18.221 -6.693 0.092 1.00 35.34 187 PRO A N 1
ATOM 1423 C CA . PRO A 1 187 ? 19.555 -6.720 -0.504 1.00 35.34 187 PRO A CA 1
ATOM 1424 C C . PRO A 1 187 ? 20.504 -7.129 0.626 1.00 35.34 187 PRO A C 1
ATOM 1426 O O . PRO A 1 187 ? 20.285 -6.633 1.743 1.00 35.34 187 PRO A O 1
ATOM 1429 N N . PRO A 1 188 ? 21.384 -8.126 0.403 1.00 35.56 188 PRO A N 1
ATOM 1430 C CA . PRO A 1 188 ? 22.111 -8.790 1.476 1.00 35.56 188 PRO A CA 1
ATOM 1431 C C . PRO A 1 188 ? 22.566 -7.722 2.457 1.00 35.56 188 PRO A C 1
ATOM 1433 O O . PRO A 1 188 ? 23.211 -6.754 2.041 1.00 35.56 188 PRO A O 1
ATOM 1436 N N . LYS A 1 189 ? 22.096 -7.823 3.715 1.00 31.30 189 LYS A N 1
ATOM 1437 C CA . LYS A 1 189 ? 22.527 -6.905 4.774 1.00 31.30 189 LYS A CA 1
ATOM 1438 C C . LYS A 1 189 ? 24.046 -6.829 4.627 1.00 31.30 189 LYS A C 1
ATOM 1440 O O . LYS A 1 189 ? 24.640 -7.907 4.552 1.00 31.30 189 LYS A O 1
ATOM 1445 N N . PRO A 1 190 ? 24.652 -5.633 4.505 1.00 31.86 190 PRO A N 1
ATOM 1446 C CA . PRO A 1 190 ? 26.095 -5.544 4.367 1.00 31.86 190 PRO A CA 1
ATOM 1447 C C . PRO A 1 190 ? 26.697 -6.380 5.491 1.00 31.86 190 PRO A C 1
ATOM 1449 O O . PRO A 1 190 ? 26.400 -6.149 6.666 1.00 31.86 190 PRO A O 1
ATOM 1452 N N . ILE A 1 191 ? 27.415 -7.435 5.104 1.00 35.22 191 ILE A N 1
ATOM 1453 C CA . ILE A 1 191 ? 28.009 -8.357 6.060 1.00 35.22 191 ILE A CA 1
ATOM 1454 C C . ILE A 1 191 ? 28.974 -7.503 6.921 1.00 35.22 191 ILE A C 1
ATOM 1456 O O . ILE A 1 191 ? 29.535 -6.503 6.452 1.00 35.22 191 ILE A O 1
ATOM 1460 N N . PRO A 1 192 ? 29.118 -7.764 8.223 1.00 39.12 192 PRO A N 1
ATOM 1461 C CA . PRO A 1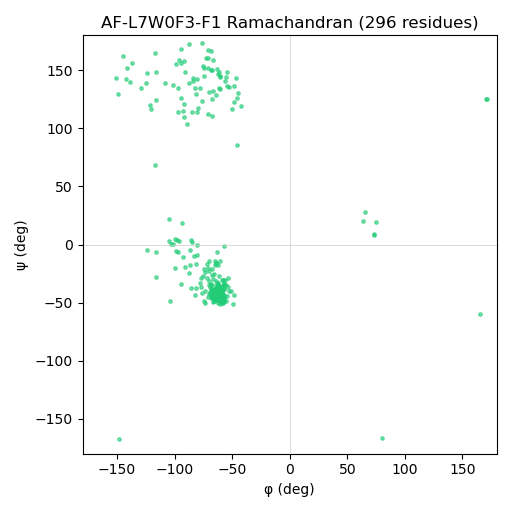 192 ? 30.165 -7.122 9.004 1.00 39.12 192 PRO A CA 1
ATOM 1462 C C . PRO A 1 192 ? 31.528 -7.651 8.520 1.00 39.12 192 PRO A C 1
ATOM 1464 O O . PRO A 1 192 ? 31.833 -8.824 8.690 1.00 39.12 192 PRO A O 1
ATOM 1467 N N . GLN A 1 193 ? 32.326 -6.806 7.863 1.00 38.59 193 GLN A N 1
ATOM 1468 C CA . GLN A 1 193 ? 33.698 -7.125 7.429 1.00 38.59 193 GLN A CA 1
ATOM 1469 C C . GLN A 1 193 ? 34.673 -7.270 8.618 1.00 38.59 193 GLN A C 1
ATOM 1471 O O . GLN A 1 193 ? 34.549 -6.513 9.583 1.00 38.59 193 GLN A O 1
ATOM 1476 N N . GLY A 1 194 ? 35.715 -8.104 8.485 1.00 52.69 194 GLY A N 1
ATOM 1477 C CA . GLY A 1 194 ? 36.915 -8.129 9.341 1.00 52.69 194 GLY A CA 1
ATOM 1478 C C . GLY A 1 194 ? 37.827 -9.339 9.067 1.00 52.69 194 GLY A C 1
ATOM 1479 O O . GLY A 1 194 ? 37.334 -10.455 9.127 1.00 52.69 194 GLY A O 1
ATOM 1480 N N . VAL A 1 195 ? 39.133 -9.158 8.767 1.00 59.19 195 VAL A N 1
ATOM 1481 C CA . VAL A 1 195 ? 40.109 -10.232 9.048 1.00 59.19 195 VAL A CA 1
ATOM 1482 C C . VAL A 1 195 ? 40.819 -9.852 10.302 1.00 59.19 195 VAL A C 1
ATOM 1484 O O . VAL A 1 195 ? 41.197 -8.701 10.507 1.00 59.19 195 VAL A O 1
ATOM 1487 N N . GLU A 1 196 ? 40.990 -10.865 11.121 1.00 63.28 196 GLU A N 1
ATOM 1488 C CA . GLU A 1 196 ? 41.690 -10.764 12.369 1.00 63.28 196 GLU A CA 1
ATOM 1489 C C . GLU A 1 196 ? 43.124 -11.226 12.141 1.00 63.28 196 GLU A C 1
ATOM 1491 O O . GLU A 1 196 ? 43.399 -12.214 11.452 1.00 63.28 196 GLU A O 1
ATOM 1496 N N . LEU A 1 197 ? 44.049 -10.447 12.687 1.00 66.56 197 LEU A N 1
ATOM 1497 C CA . LEU A 1 197 ? 45.448 -10.811 12.741 1.00 66.56 197 LEU A CA 1
ATOM 1498 C C . LEU A 1 197 ? 45.666 -11.582 14.040 1.00 66.56 197 LEU A C 1
ATOM 1500 O O . LEU A 1 197 ? 45.684 -10.973 15.116 1.00 66.56 197 LEU A O 1
ATOM 1504 N N . THR A 1 198 ? 45.783 -12.904 13.925 1.00 77.62 198 THR A N 1
ATOM 1505 C CA . THR A 1 198 ? 45.978 -13.792 15.076 1.00 77.62 198 THR A CA 1
ATOM 1506 C C . THR A 1 198 ? 47.376 -13.613 15.661 1.00 77.62 198 THR A C 1
ATOM 1508 O O . THR A 1 198 ? 48.284 -13.129 14.982 1.00 77.62 198 THR A O 1
ATOM 1511 N N . ASP A 1 199 ? 47.584 -14.018 16.909 1.00 77.19 199 ASP A N 1
ATOM 1512 C CA . ASP A 1 199 ? 48.894 -13.879 17.555 1.00 77.19 199 ASP A CA 1
ATOM 1513 C C . ASP A 1 199 ? 49.978 -14.703 16.846 1.00 77.19 199 ASP A C 1
ATOM 1515 O O . ASP A 1 199 ? 51.086 -14.213 16.641 1.00 77.19 199 ASP A O 1
ATOM 1519 N N . ALA A 1 200 ? 49.624 -15.878 16.318 1.00 81.00 200 ALA A N 1
ATOM 1520 C CA . ALA A 1 200 ? 50.516 -16.676 15.478 1.00 81.00 200 ALA A CA 1
ATOM 1521 C C . ALA A 1 200 ? 50.908 -15.952 14.172 1.00 81.00 200 ALA A C 1
ATOM 1523 O O . ALA A 1 200 ? 52.056 -16.045 13.732 1.00 81.00 200 ALA A O 1
ATOM 1524 N N . ASP A 1 201 ? 49.987 -15.193 13.560 1.00 80.88 201 ASP A N 1
ATOM 1525 C CA . ASP A 1 201 ? 50.308 -14.356 12.398 1.00 80.88 201 ASP A CA 1
ATOM 1526 C C . ASP A 1 201 ? 51.272 -13.219 12.785 1.00 80.88 201 ASP A C 1
ATOM 1528 O O . ASP A 1 201 ? 52.199 -12.915 12.034 1.00 80.88 201 ASP A O 1
ATOM 1532 N N . ARG A 1 202 ? 51.078 -12.595 13.958 1.00 79.31 202 ARG A N 1
ATOM 1533 C CA . ARG A 1 202 ? 51.945 -11.513 14.467 1.00 79.31 202 ARG A CA 1
ATOM 1534 C C . ARG A 1 202 ? 53.353 -12.013 14.736 1.00 79.31 202 ARG A C 1
ATOM 1536 O O . ARG A 1 202 ? 54.307 -11.363 14.320 1.00 79.31 202 ARG A O 1
ATOM 1543 N N . GLU A 1 203 ? 53.477 -13.159 15.393 1.00 82.31 203 GLU A N 1
ATOM 1544 C CA . GLU A 1 203 ? 54.761 -13.798 15.678 1.00 82.31 203 GLU A CA 1
ATOM 1545 C C . GLU A 1 203 ? 55.486 -14.179 14.388 1.00 82.31 203 GLU A C 1
ATOM 1547 O O . GLU A 1 203 ? 56.670 -13.878 14.234 1.00 82.31 203 GLU A O 1
ATOM 1552 N N . TYR A 1 204 ? 54.767 -14.764 13.424 1.00 87.31 204 TYR A N 1
ATOM 1553 C CA . TYR A 1 204 ? 55.339 -15.114 12.127 1.00 87.31 204 TYR A CA 1
ATOM 1554 C C . TYR A 1 204 ? 55.833 -13.885 11.352 1.00 87.31 204 TYR A C 1
ATOM 1556 O O . TYR A 1 204 ? 56.935 -13.924 10.810 1.00 87.31 204 TYR A O 1
ATOM 1564 N N . ILE A 1 205 ? 55.060 -12.794 11.300 1.00 84.00 205 ILE A N 1
ATOM 1565 C CA . ILE A 1 205 ? 55.466 -11.564 10.596 1.00 84.00 205 ILE A CA 1
ATOM 1566 C C . ILE A 1 205 ? 56.626 -10.874 11.335 1.00 84.00 205 ILE A C 1
ATOM 1568 O O . ILE A 1 205 ? 57.586 -10.433 10.702 1.00 84.00 205 ILE A O 1
ATOM 1572 N N . ALA A 1 206 ? 56.586 -10.817 12.670 1.00 81.62 206 ALA A N 1
ATOM 1573 C CA . ALA A 1 206 ? 57.648 -10.221 13.482 1.00 81.62 206 ALA A CA 1
ATOM 1574 C C . ALA A 1 206 ? 58.982 -10.973 13.346 1.00 81.62 206 ALA A C 1
ATOM 1576 O O . ALA A 1 206 ? 60.046 -10.351 13.343 1.00 81.62 206 ALA A O 1
ATOM 1577 N N . SER A 1 207 ? 58.945 -12.297 13.156 1.00 83.25 207 SER A N 1
ATOM 1578 C CA . SER A 1 207 ? 60.154 -13.111 13.015 1.00 83.25 207 SER A CA 1
ATOM 1579 C C . SER A 1 207 ? 60.975 -12.767 11.768 1.00 83.25 207 SER A C 1
ATOM 1581 O O . SER A 1 207 ? 62.126 -13.178 11.671 1.00 83.25 207 SER A O 1
ATOM 1583 N N . TRP A 1 208 ? 60.423 -12.048 10.784 1.00 83.94 208 TRP A N 1
ATOM 1584 C CA . TRP A 1 208 ? 61.143 -11.721 9.549 1.00 83.94 208 TRP A CA 1
ATOM 1585 C C . TRP A 1 208 ? 62.313 -10.766 9.791 1.00 83.94 208 TRP A C 1
ATOM 1587 O O . TRP A 1 208 ? 63.292 -10.823 9.054 1.00 83.94 208 TRP A O 1
ATOM 1597 N N . GLN A 1 209 ? 62.252 -9.943 10.844 1.00 72.75 209 GLN A N 1
ATOM 1598 C CA . GLN A 1 209 ? 63.321 -9.000 11.192 1.00 72.75 209 GLN A CA 1
ATOM 1599 C C . GLN A 1 209 ? 64.625 -9.695 11.607 1.00 72.75 209 GLN A C 1
ATOM 1601 O O . GLN A 1 209 ? 65.698 -9.118 11.460 1.00 72.75 209 GLN A O 1
ATOM 1606 N N . SER A 1 210 ? 64.541 -10.928 12.112 1.00 72.31 210 SER A N 1
ATOM 1607 C CA . SER A 1 210 ? 65.691 -11.710 12.580 1.00 72.31 210 SER A CA 1
ATOM 1608 C C . SER A 1 210 ? 66.098 -12.835 11.623 1.00 72.31 210 SER A C 1
ATOM 1610 O O . SER A 1 210 ? 67.019 -13.595 11.924 1.00 72.31 210 SER A O 1
ATOM 1612 N N . ARG A 1 211 ? 65.440 -12.964 10.462 1.00 78.06 211 ARG A N 1
ATOM 1613 C CA . ARG A 1 211 ? 65.769 -13.997 9.469 1.00 78.06 211 ARG A CA 1
ATOM 1614 C C . ARG A 1 211 ? 66.916 -13.551 8.565 1.00 78.06 211 ARG A C 1
ATOM 1616 O O . ARG A 1 211 ? 66.988 -12.406 8.138 1.00 78.06 211 ARG A O 1
ATOM 1623 N N . ALA A 1 212 ? 67.768 -14.511 8.204 1.00 64.69 212 ALA A N 1
ATOM 1624 C CA . ALA A 1 212 ? 68.875 -14.300 7.269 1.00 64.69 212 ALA A CA 1
ATOM 1625 C C . ALA A 1 212 ? 68.419 -14.086 5.809 1.00 64.69 212 ALA A C 1
ATOM 1627 O O . ALA A 1 212 ? 69.181 -13.556 5.006 1.00 64.69 212 ALA A O 1
ATOM 1628 N N . ALA A 1 213 ? 67.195 -14.499 5.455 1.00 74.81 213 ALA A N 1
ATOM 1629 C CA . ALA A 1 213 ? 66.636 -14.365 4.111 1.00 74.81 213 ALA A CA 1
ATOM 1630 C C . ALA A 1 213 ? 65.141 -14.016 4.151 1.00 74.81 213 ALA A C 1
ATOM 1632 O O . ALA A 1 213 ? 64.396 -14.530 4.993 1.00 74.81 213 ALA A O 1
ATOM 1633 N N . THR A 1 214 ? 64.712 -13.169 3.213 1.00 75.44 214 THR A N 1
ATOM 1634 C CA . THR A 1 214 ? 63.315 -12.745 3.063 1.00 75.44 214 THR A CA 1
ATOM 1635 C C . THR A 1 214 ? 62.432 -13.927 2.635 1.00 75.44 214 THR A C 1
ATOM 1637 O O . THR A 1 214 ? 62.799 -14.636 1.694 1.00 75.44 214 THR A O 1
ATOM 1640 N N . PRO A 1 215 ? 61.272 -14.153 3.278 1.00 84.00 215 PRO A N 1
ATOM 1641 C CA . PRO A 1 215 ? 60.364 -15.240 2.911 1.00 84.00 215 PRO A CA 1
ATOM 1642 C C . PRO A 1 215 ? 59.820 -15.090 1.488 1.00 84.00 215 PRO A C 1
ATOM 1644 O O . PRO A 1 215 ? 59.577 -13.980 1.012 1.00 84.00 215 PRO A O 1
ATOM 1647 N N . SER A 1 216 ? 59.586 -16.218 0.818 1.00 80.81 216 SER A N 1
ATOM 1648 C CA . SER A 1 216 ? 58.990 -16.221 -0.524 1.00 80.81 216 SER A CA 1
ATOM 1649 C C . SER A 1 216 ? 57.483 -15.933 -0.484 1.00 80.81 216 SER A C 1
ATOM 1651 O O . SER A 1 216 ? 56.799 -16.266 0.482 1.00 80.81 216 SER A O 1
ATOM 1653 N N . GLU A 1 217 ? 56.927 -15.380 -1.565 1.00 68.75 217 GLU A N 1
ATOM 1654 C CA . GLU A 1 217 ? 55.491 -15.066 -1.671 1.00 68.75 217 GLU A CA 1
ATOM 1655 C C . GLU A 1 217 ? 54.587 -16.296 -1.451 1.00 68.75 217 GLU A C 1
ATOM 1657 O O . GLU A 1 217 ? 53.518 -16.195 -0.845 1.00 68.75 217 GLU A O 1
ATOM 1662 N N . ALA A 1 218 ? 55.033 -17.475 -1.897 1.00 67.88 218 ALA A N 1
ATOM 1663 C CA . ALA A 1 218 ? 54.327 -18.736 -1.688 1.00 67.88 218 ALA A CA 1
ATOM 1664 C C . ALA A 1 218 ? 54.309 -19.154 -0.207 1.00 67.88 218 ALA A C 1
ATOM 1666 O O . ALA A 1 218 ? 53.266 -19.564 0.299 1.00 67.88 218 ALA A O 1
ATOM 1667 N N . GLU A 1 219 ? 55.431 -18.998 0.506 1.00 77.38 219 GLU A N 1
ATOM 1668 C CA . GLU A 1 219 ? 55.524 -19.270 1.948 1.00 77.38 219 GLU A CA 1
ATOM 1669 C C . GLU A 1 219 ? 54.615 -18.327 2.744 1.00 77.38 219 GLU A C 1
ATOM 1671 O O . GLU A 1 219 ? 53.874 -18.768 3.622 1.00 77.38 219 GLU A O 1
ATOM 1676 N N . ILE A 1 220 ? 54.620 -17.041 2.385 1.00 78.88 220 ILE A N 1
ATOM 1677 C CA . ILE A 1 220 ? 53.802 -16.006 3.023 1.00 78.88 220 ILE A CA 1
ATOM 1678 C C . ILE A 1 220 ? 52.312 -16.336 2.885 1.00 78.88 220 ILE A C 1
ATOM 1680 O O . ILE A 1 220 ? 51.581 -16.317 3.876 1.00 78.88 220 ILE A O 1
ATOM 1684 N N . ARG A 1 221 ? 51.855 -16.692 1.676 1.00 70.50 221 ARG A N 1
ATOM 1685 C CA . ARG A 1 221 ? 50.464 -17.115 1.443 1.00 70.50 221 ARG A CA 1
ATOM 1686 C C . ARG A 1 221 ? 50.115 -18.409 2.166 1.00 70.50 221 ARG A C 1
ATOM 1688 O O . ARG A 1 221 ? 49.005 -18.529 2.671 1.00 70.50 221 ARG A O 1
ATOM 1695 N N . HIS A 1 222 ? 51.042 -19.362 2.231 1.00 74.50 222 HIS A N 1
ATOM 1696 C CA . HIS A 1 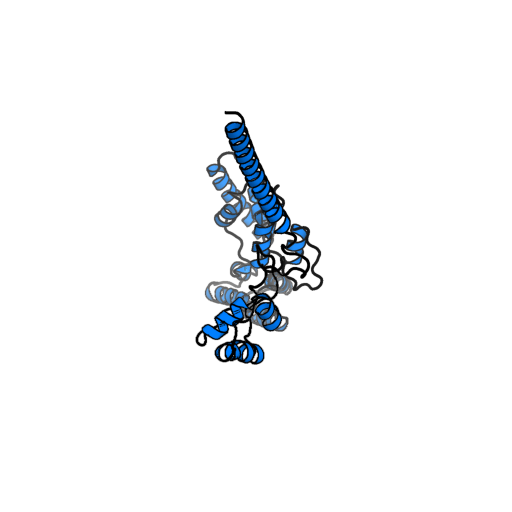222 ? 50.818 -20.620 2.939 1.00 74.50 222 HIS A CA 1
ATOM 1697 C C . HIS A 1 222 ? 50.652 -20.405 4.450 1.00 74.50 222 HIS A C 1
ATOM 1699 O O . HIS A 1 222 ? 49.795 -21.031 5.066 1.00 74.50 222 HIS A O 1
ATOM 1705 N N . ARG A 1 223 ? 51.441 -19.502 5.047 1.00 80.75 223 ARG A N 1
ATOM 1706 C CA . ARG A 1 223 ? 51.434 -19.242 6.494 1.00 80.75 223 ARG A CA 1
ATOM 1707 C C . ARG A 1 223 ? 50.328 -18.294 6.947 1.00 80.75 223 ARG A C 1
ATOM 1709 O O . ARG A 1 223 ? 49.687 -18.571 7.951 1.00 80.75 223 ARG A O 1
ATOM 1716 N N . LEU A 1 224 ? 50.089 -17.204 6.220 1.00 72.81 224 LEU A N 1
ATOM 1717 C CA . LEU A 1 224 ? 49.094 -16.188 6.593 1.00 72.81 224 LEU A CA 1
ATOM 1718 C C . LEU A 1 224 ? 47.713 -16.432 5.962 1.00 72.81 224 LEU A C 1
ATOM 1720 O O . LEU A 1 224 ? 46.728 -15.792 6.347 1.00 72.81 224 LEU A O 1
ATOM 1724 N N . GLY A 1 225 ? 47.628 -17.360 5.008 1.00 68.06 225 GLY A N 1
ATOM 1725 C CA . GLY A 1 225 ? 46.405 -17.704 4.297 1.00 68.06 225 GLY A CA 1
ATOM 1726 C C . GLY A 1 225 ? 46.049 -16.721 3.170 1.00 68.06 225 GLY A C 1
ATOM 1727 O O . GLY A 1 225 ? 46.863 -15.881 2.766 1.00 68.06 225 GLY A O 1
ATOM 1728 N N . PRO A 1 226 ? 44.810 -16.791 2.648 1.00 58.41 226 PRO A N 1
ATOM 1729 C CA . PRO A 1 226 ? 44.379 -16.037 1.464 1.00 58.41 226 PRO A CA 1
ATOM 1730 C C . PRO A 1 226 ? 44.378 -14.507 1.653 1.00 58.41 226 PRO A C 1
ATOM 1732 O O . PRO A 1 226 ? 44.393 -13.765 0.673 1.00 58.41 226 PRO A O 1
ATOM 1735 N N . TYR A 1 227 ? 44.439 -14.027 2.901 1.00 64.88 227 TYR A N 1
ATOM 1736 C CA . TYR A 1 227 ? 44.478 -12.602 3.264 1.00 64.88 227 TYR A CA 1
ATOM 1737 C C . TYR A 1 227 ? 45.854 -12.110 3.699 1.00 64.88 227 TYR A C 1
ATOM 1739 O O . TYR A 1 227 ? 45.940 -11.088 4.374 1.00 64.88 227 TYR A O 1
ATOM 1747 N N . ALA A 1 228 ? 46.932 -12.798 3.314 1.00 72.12 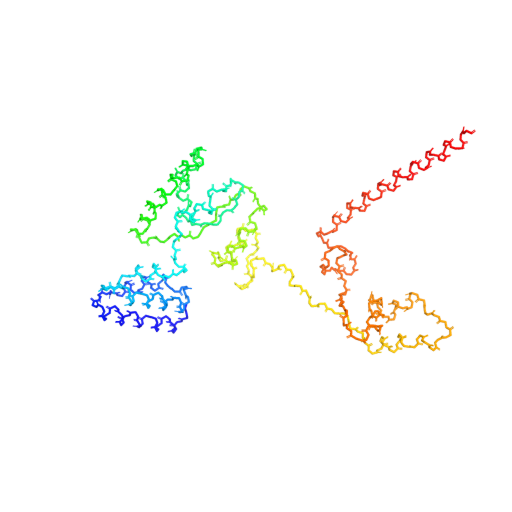228 ALA A N 1
ATOM 1748 C CA . ALA A 1 228 ? 48.297 -12.456 3.714 1.00 72.12 228 ALA A CA 1
ATOM 1749 C C . ALA A 1 228 ? 48.648 -10.967 3.529 1.00 72.12 228 ALA A C 1
ATOM 1751 O O . ALA A 1 228 ? 49.199 -10.343 4.432 1.00 72.12 228 ALA A O 1
ATOM 1752 N N . ALA A 1 229 ? 48.251 -10.374 2.397 1.00 67.00 229 ALA A N 1
ATOM 1753 C CA . ALA A 1 229 ? 48.480 -8.958 2.120 1.00 67.00 229 ALA A CA 1
ATOM 1754 C C . ALA A 1 229 ? 47.735 -8.031 3.096 1.00 67.00 229 ALA A C 1
ATOM 1756 O O . ALA A 1 229 ? 48.295 -7.023 3.526 1.00 67.00 229 ALA A O 1
ATOM 1757 N N . GLU A 1 230 ? 46.503 -8.371 3.486 1.00 63.75 230 GLU A N 1
ATOM 1758 C CA . GLU A 1 230 ? 45.762 -7.564 4.456 1.00 63.75 230 GLU A CA 1
ATOM 1759 C C . GLU A 1 230 ? 46.248 -7.799 5.888 1.00 63.75 230 GLU A C 1
ATOM 1761 O O . GLU A 1 230 ? 46.355 -6.850 6.653 1.00 63.75 230 GLU A O 1
ATOM 1766 N N . LYS A 1 231 ? 46.627 -9.029 6.250 1.00 71.06 231 LYS A N 1
ATOM 1767 C CA . LYS A 1 231 ? 47.256 -9.328 7.545 1.00 71.06 231 LYS A CA 1
ATOM 1768 C C . LYS A 1 231 ? 48.583 -8.580 7.718 1.00 71.06 231 LYS A C 1
ATOM 1770 O O . LYS A 1 231 ? 48.823 -8.004 8.775 1.00 71.06 231 LYS A O 1
ATOM 1775 N N . MET A 1 232 ? 49.400 -8.490 6.667 1.00 71.94 232 MET A N 1
ATOM 1776 C CA . MET A 1 232 ? 50.601 -7.645 6.660 1.00 71.94 232 MET A CA 1
ATOM 1777 C C . MET A 1 232 ? 50.262 -6.158 6.794 1.00 71.94 232 MET A C 1
ATOM 1779 O O . MET A 1 232 ? 50.917 -5.462 7.566 1.00 71.94 232 MET A O 1
ATOM 1783 N N . ARG A 1 233 ? 49.217 -5.662 6.114 1.00 66.69 233 ARG A N 1
ATOM 1784 C CA . ARG A 1 233 ? 48.727 -4.289 6.332 1.00 66.69 233 ARG A CA 1
ATOM 1785 C C . ARG A 1 233 ? 48.281 -4.077 7.776 1.00 66.69 233 ARG A C 1
ATOM 1787 O O . ARG A 1 233 ? 48.705 -3.103 8.374 1.00 66.69 233 ARG A O 1
ATOM 1794 N N . LEU A 1 234 ? 47.502 -4.989 8.356 1.00 65.38 234 LEU A N 1
ATOM 1795 C CA . LEU A 1 234 ? 47.039 -4.929 9.747 1.00 65.38 234 LEU A CA 1
ATOM 1796 C C . LEU A 1 234 ? 48.188 -4.935 10.757 1.00 65.38 234 LEU A C 1
ATOM 1798 O O . LEU A 1 234 ? 48.123 -4.218 11.752 1.00 65.38 234 LEU A O 1
ATOM 1802 N N . PHE A 1 235 ? 49.239 -5.713 10.495 1.00 72.25 235 PHE A N 1
ATOM 1803 C CA . PHE A 1 235 ? 50.451 -5.724 11.310 1.00 72.25 235 PHE A CA 1
ATOM 1804 C C . PHE A 1 235 ? 51.191 -4.379 11.238 1.00 72.25 235 PHE A C 1
ATOM 1806 O O . PHE A 1 235 ? 51.632 -3.871 12.261 1.00 72.25 235 PHE A O 1
ATOM 1813 N N . MET A 1 236 ? 51.283 -3.771 10.049 1.00 68.25 236 MET A N 1
ATOM 1814 C CA . MET A 1 236 ? 51.901 -2.449 9.860 1.00 68.25 236 MET A CA 1
ATOM 1815 C C . MET A 1 236 ? 51.030 -1.286 10.374 1.00 68.25 236 MET A C 1
ATOM 1817 O O . MET A 1 236 ? 51.551 -0.219 10.685 1.00 68.25 236 MET A O 1
ATOM 1821 N N . LEU A 1 237 ? 49.710 -1.483 10.459 1.00 58.16 237 LEU A N 1
ATOM 1822 C CA . LEU A 1 237 ? 48.698 -0.483 10.817 1.00 58.16 237 LEU A CA 1
ATOM 1823 C C . LEU A 1 237 ? 48.344 -0.457 12.311 1.00 58.16 237 LEU A C 1
ATOM 1825 O O . LEU A 1 237 ? 47.280 0.070 12.619 1.00 58.16 237 LEU A O 1
ATOM 1829 N N . THR A 1 238 ? 49.152 -1.010 13.229 1.00 53.00 238 THR A N 1
ATOM 1830 C CA . THR A 1 238 ? 48.913 -1.010 14.696 1.00 53.00 238 THR A CA 1
ATOM 1831 C C . THR A 1 238 ? 48.481 0.368 15.226 1.00 53.00 238 THR A C 1
ATOM 1833 O O . THR A 1 238 ? 49.297 1.180 15.653 1.00 53.00 238 THR A O 1
ATOM 1836 N N . GLY A 1 239 ? 47.175 0.624 15.154 1.00 48.12 239 GLY A N 1
ATOM 1837 C CA . GLY A 1 239 ? 46.582 1.953 15.111 1.00 48.12 239 GLY A CA 1
ATOM 1838 C C . GLY A 1 239 ? 45.116 1.916 14.664 1.00 48.12 239 GLY A C 1
ATOM 1839 O O . GLY A 1 239 ? 44.266 2.323 15.446 1.00 48.12 239 GLY A O 1
ATOM 1840 N N . GLN A 1 240 ? 44.768 1.421 13.464 1.00 40.66 240 GLN A N 1
ATOM 1841 C CA . GLN A 1 240 ? 43.364 1.407 12.994 1.00 40.66 240 GLN A CA 1
ATOM 1842 C C . GLN A 1 240 ? 43.045 0.227 12.052 1.00 40.66 240 GLN A C 1
ATOM 1844 O O . GLN A 1 240 ? 43.754 -0.052 11.090 1.00 40.66 240 GLN A O 1
ATOM 1849 N N . THR A 1 241 ? 41.959 -0.482 12.368 1.00 36.47 241 THR A N 1
ATOM 1850 C CA . THR A 1 241 ? 41.514 -1.768 11.801 1.00 36.47 241 THR A CA 1
ATOM 1851 C C . THR A 1 241 ? 41.080 -1.693 10.330 1.00 36.47 241 THR A C 1
ATOM 1853 O O . THR A 1 241 ? 40.142 -0.965 10.004 1.00 36.47 241 THR A O 1
ATOM 1856 N N . ALA A 1 242 ? 41.683 -2.521 9.470 1.00 34.84 242 ALA A N 1
ATOM 1857 C CA . ALA A 1 242 ? 41.217 -2.830 8.112 1.00 34.84 242 ALA A CA 1
ATOM 1858 C C . ALA A 1 242 ? 40.439 -4.166 8.071 1.00 34.84 242 ALA A C 1
ATOM 1860 O O . ALA A 1 242 ? 40.580 -5.023 8.939 1.00 34.84 242 ALA A O 1
ATOM 1861 N N . LYS A 1 243 ? 39.551 -4.321 7.088 1.00 33.38 243 LYS A N 1
ATOM 1862 C CA . LYS A 1 243 ? 38.353 -5.172 7.137 1.00 33.38 243 LYS A CA 1
ATOM 1863 C C . LYS A 1 243 ? 38.358 -6.247 6.021 1.00 33.38 243 LYS A C 1
ATOM 1865 O O . LYS A 1 243 ? 38.408 -5.909 4.849 1.00 33.38 243 LYS A O 1
ATOM 1870 N N . THR A 1 244 ? 38.322 -7.529 6.410 1.00 39.75 244 THR A N 1
ATOM 1871 C CA . THR A 1 244 ? 38.349 -8.817 5.648 1.00 39.75 244 THR A CA 1
ATOM 1872 C C . THR A 1 244 ? 37.030 -9.502 5.212 1.00 39.75 244 THR A C 1
ATOM 1874 O O . THR A 1 244 ? 36.032 -9.316 5.900 1.00 39.75 244 THR A O 1
ATOM 1877 N N . TYR A 1 245 ? 37.057 -10.379 4.181 1.00 42.81 245 TYR A N 1
ATOM 1878 C CA . TYR A 1 245 ? 36.088 -11.438 3.801 1.00 42.81 245 TYR A CA 1
ATOM 1879 C C . TYR A 1 245 ? 36.751 -12.626 3.078 1.00 42.81 245 TYR A C 1
ATOM 1881 O O . TYR A 1 245 ? 37.576 -12.348 2.214 1.00 42.81 245 TYR A O 1
ATOM 1889 N N . ALA A 1 246 ? 36.269 -13.867 3.338 1.00 50.94 246 ALA A N 1
ATOM 1890 C CA . ALA A 1 246 ? 36.847 -15.215 3.089 1.00 50.94 246 ALA A CA 1
ATOM 1891 C C . ALA A 1 246 ? 36.742 -15.879 1.680 1.00 50.94 246 ALA A C 1
ATOM 1893 O O . ALA A 1 246 ? 37.495 -16.798 1.392 1.00 50.94 246 ALA A O 1
ATOM 1894 N N . SER A 1 247 ? 35.875 -15.435 0.779 1.00 56.69 247 SER A N 1
ATOM 1895 C CA . SER A 1 247 ? 35.950 -15.621 -0.685 1.00 56.69 247 SER A CA 1
ATOM 1896 C C . SER A 1 247 ? 34.613 -15.145 -1.228 1.00 56.69 247 SER A C 1
ATOM 1898 O O . SER A 1 247 ? 33.542 -15.504 -0.745 1.00 56.69 247 SER A O 1
ATOM 1900 N N . GLY A 1 248 ? 34.665 -14.217 -2.168 1.00 57.75 248 GLY A N 1
ATOM 1901 C CA . GLY A 1 248 ? 33.475 -13.593 -2.714 1.00 57.75 248 GLY A CA 1
ATOM 1902 C C . GLY A 1 248 ? 33.618 -13.491 -4.211 1.00 57.75 248 GLY A C 1
ATOM 1903 O O . GLY A 1 248 ? 34.728 -13.452 -4.745 1.00 57.75 248 GLY A O 1
ATOM 1904 N N . CYS A 1 249 ? 32.486 -13.412 -4.896 1.00 59.47 249 CYS A N 1
ATOM 1905 C CA . CYS A 1 249 ? 32.474 -13.088 -6.307 1.00 59.47 249 CYS A CA 1
ATOM 1906 C C . CYS A 1 249 ? 33.349 -11.864 -6.565 1.00 59.47 249 CYS A C 1
ATOM 1908 O O . CYS A 1 249 ? 33.072 -10.784 -6.050 1.00 59.47 249 CYS A O 1
ATOM 1910 N N . MET A 1 250 ? 34.351 -12.011 -7.434 1.00 62.19 250 MET A N 1
ATOM 1911 C CA . MET A 1 250 ? 35.317 -10.944 -7.723 1.00 62.19 250 MET A CA 1
ATOM 1912 C C . MET A 1 250 ? 34.697 -9.685 -8.357 1.00 62.19 250 MET A C 1
ATOM 1914 O O . MET A 1 250 ? 35.384 -8.689 -8.553 1.00 62.19 250 MET A O 1
ATOM 1918 N N . THR A 1 251 ? 33.403 -9.713 -8.697 1.00 59.75 251 THR A N 1
ATOM 1919 C CA . THR A 1 251 ? 32.661 -8.559 -9.223 1.00 59.75 251 THR A CA 1
ATOM 1920 C C . THR A 1 251 ? 31.734 -7.923 -8.188 1.00 59.75 251 THR A C 1
ATOM 1922 O O . THR A 1 251 ? 31.733 -6.704 -8.061 1.00 59.75 251 THR A O 1
ATOM 1925 N N . CYS A 1 252 ? 30.919 -8.709 -7.477 1.00 55.19 252 CYS A N 1
ATOM 1926 C CA . CYS A 1 252 ? 29.884 -8.170 -6.582 1.00 55.19 252 CYS A CA 1
ATOM 1927 C C . CYS A 1 252 ? 30.085 -8.500 -5.098 1.00 55.19 252 CYS A C 1
ATOM 1929 O O . CYS A 1 252 ? 29.326 -8.013 -4.267 1.00 55.19 252 CYS A O 1
ATOM 1931 N N . GLY A 1 253 ? 31.075 -9.327 -4.758 1.00 50.41 253 GLY A N 1
ATOM 1932 C CA . GLY A 1 253 ? 31.417 -9.676 -3.381 1.00 50.41 253 GLY A CA 1
ATOM 1933 C C . GLY A 1 253 ? 30.437 -10.616 -2.680 1.00 50.41 253 GLY A C 1
ATOM 1934 O O . GLY A 1 253 ? 30.585 -10.828 -1.482 1.00 50.41 253 GLY A O 1
ATOM 1935 N N . CYS A 1 254 ? 29.444 -11.182 -3.378 1.00 50.00 254 CYS A N 1
ATOM 1936 C CA . CYS A 1 254 ? 28.562 -12.175 -2.767 1.00 50.00 254 CYS A CA 1
ATOM 1937 C C . CYS A 1 254 ? 29.298 -13.499 -2.535 1.00 50.00 254 CYS A C 1
ATOM 1939 O O . CYS A 1 254 ? 30.209 -13.845 -3.289 1.00 50.00 254 CYS A O 1
ATOM 1941 N N . GLU A 1 255 ? 28.863 -14.242 -1.524 1.00 53.84 255 GLU A N 1
ATOM 1942 C CA . GLU A 1 255 ? 29.408 -15.555 -1.191 1.00 53.84 255 GLU A CA 1
ATOM 1943 C C . GLU A 1 255 ? 29.225 -16.526 -2.361 1.00 53.84 255 GLU A C 1
ATOM 1945 O O . GLU A 1 255 ? 28.168 -16.567 -3.003 1.00 53.84 255 GLU A O 1
ATOM 1950 N N . ILE A 1 256 ? 30.290 -17.255 -2.677 1.00 58.00 256 ILE A N 1
ATOM 1951 C CA . ILE A 1 256 ? 30.314 -18.260 -3.734 1.00 58.00 256 ILE A CA 1
ATOM 1952 C C . ILE A 1 256 ? 31.142 -19.465 -3.273 1.00 58.00 256 ILE A C 1
ATOM 1954 O O . ILE A 1 256 ? 32.042 -19.282 -2.457 1.00 58.00 256 ILE A O 1
ATOM 1958 N N . PRO A 1 257 ? 30.854 -20.676 -3.780 1.00 63.75 257 PRO A N 1
ATOM 1959 C CA . PRO A 1 257 ? 31.686 -21.851 -3.530 1.00 63.75 257 PRO A CA 1
ATOM 1960 C C . PRO A 1 257 ? 33.159 -21.622 -3.917 1.00 63.75 257 PRO A C 1
ATOM 1962 O O . PRO A 1 257 ? 33.447 -20.877 -4.854 1.00 63.75 257 PRO A O 1
ATOM 1965 N N . GLU A 1 258 ? 34.089 -22.270 -3.211 1.00 59.31 258 GLU A N 1
ATOM 1966 C CA . GLU A 1 258 ? 35.542 -22.067 -3.375 1.00 59.31 258 GLU A CA 1
ATOM 1967 C C . GLU A 1 258 ? 36.078 -22.443 -4.773 1.00 59.31 258 GLU A C 1
ATOM 1969 O O . GLU A 1 258 ? 37.158 -22.003 -5.167 1.00 59.31 258 GLU A O 1
ATOM 1974 N N . ASP A 1 259 ? 35.325 -23.227 -5.547 1.00 67.75 259 ASP A N 1
ATOM 1975 C CA . ASP A 1 259 ? 35.663 -23.683 -6.899 1.00 67.75 259 ASP A CA 1
ATOM 1976 C C . ASP A 1 259 ? 35.242 -22.704 -8.009 1.00 67.75 259 ASP A C 1
ATOM 1978 O O . ASP A 1 259 ? 35.569 -22.905 -9.182 1.00 67.75 259 ASP A O 1
ATOM 1982 N N . VAL A 1 260 ? 34.544 -21.618 -7.666 1.00 69.69 260 VAL A N 1
ATOM 1983 C CA . VAL A 1 260 ? 34.093 -20.614 -8.632 1.00 69.69 260 VAL A CA 1
ATOM 1984 C C . VAL A 1 260 ? 34.590 -19.218 -8.272 1.00 69.69 260 VAL A C 1
ATOM 1986 O O . VAL A 1 260 ? 34.737 -18.836 -7.121 1.00 69.69 260 VAL A O 1
ATOM 1989 N N . THR A 1 261 ? 34.848 -18.409 -9.299 1.00 73.00 261 THR A N 1
ATOM 1990 C CA . THR A 1 261 ? 35.407 -17.052 -9.147 1.00 73.00 261 THR A CA 1
ATOM 1991 C C . THR A 1 261 ? 34.360 -15.941 -9.240 1.00 73.00 261 THR A C 1
ATOM 1993 O O . THR A 1 261 ? 34.577 -14.804 -8.809 1.00 73.00 261 THR A O 1
ATOM 1996 N N . HIS A 1 262 ? 33.209 -16.254 -9.837 1.00 80.12 262 HIS A N 1
ATOM 1997 C CA . HIS A 1 262 ? 32.114 -15.327 -10.081 1.00 80.12 262 HIS A CA 1
ATOM 1998 C C . HIS A 1 262 ? 30.780 -16.007 -9.793 1.00 80.12 262 HIS A C 1
ATOM 2000 O O . HIS A 1 262 ? 30.571 -17.157 -10.172 1.00 80.12 262 HIS A O 1
ATOM 2006 N N . CYS A 1 263 ? 29.849 -15.283 -9.171 1.00 74.25 263 CYS A N 1
ATOM 2007 C CA . CYS A 1 263 ? 28.521 -15.817 -8.901 1.00 74.25 263 CYS A CA 1
ATOM 2008 C C . CYS A 1 263 ? 27.719 -16.008 -10.185 1.00 74.25 263 CYS A C 1
ATOM 2010 O O . CYS A 1 263 ? 28.033 -15.436 -11.232 1.00 74.25 263 CYS A O 1
ATOM 2012 N N . ARG A 1 264 ? 26.612 -16.745 -10.086 1.00 78.94 264 ARG A N 1
ATOM 2013 C CA . ARG A 1 264 ? 25.730 -17.045 -11.222 1.00 78.94 264 ARG A CA 1
ATOM 2014 C C . ARG A 1 264 ? 25.259 -15.800 -11.991 1.00 78.94 264 ARG A C 1
ATOM 2016 O O . ARG A 1 264 ? 25.022 -15.893 -13.190 1.00 78.94 264 ARG A O 1
ATOM 2023 N N . GLN A 1 265 ? 25.151 -14.645 -11.331 1.00 76.69 265 GLN A N 1
ATOM 2024 C CA . GLN A 1 265 ? 24.761 -13.375 -11.958 1.00 76.69 265 GLN A CA 1
ATOM 2025 C C . GLN A 1 265 ? 25.932 -12.613 -12.592 1.00 76.69 265 GLN A C 1
ATOM 2027 O O . GLN A 1 265 ? 25.768 -12.022 -13.656 1.00 76.69 265 GLN A O 1
ATOM 2032 N N . CYS A 1 266 ? 27.117 -12.625 -11.980 1.00 73.44 266 CYS A N 1
ATOM 2033 C CA . CYS A 1 266 ? 28.278 -11.896 -12.497 1.00 73.44 266 CYS A CA 1
ATOM 2034 C C . CYS A 1 266 ? 29.105 -12.705 -13.503 1.00 73.44 266 CYS A C 1
ATOM 2036 O O . CYS A 1 266 ? 29.773 -12.116 -14.351 1.00 73.44 266 CYS A O 1
ATOM 2038 N N . ALA A 1 267 ? 29.048 -14.038 -13.450 1.00 83.88 267 ALA A N 1
ATOM 2039 C CA . ALA A 1 267 ? 29.811 -14.922 -14.326 1.00 83.88 267 ALA A CA 1
ATOM 2040 C C . ALA A 1 267 ? 29.528 -14.700 -15.827 1.00 83.88 267 ALA A C 1
ATOM 2042 O O . ALA A 1 267 ? 30.497 -14.628 -16.584 1.00 83.88 267 ALA A O 1
ATOM 2043 N N . PRO A 1 268 ? 28.272 -14.511 -16.291 1.00 87.31 268 PRO A N 1
ATOM 2044 C CA . PRO A 1 268 ? 28.002 -14.229 -17.704 1.00 87.31 268 PRO A CA 1
ATOM 2045 C C . PRO A 1 268 ? 28.615 -12.902 -18.171 1.00 87.31 268 PRO A C 1
ATOM 2047 O O . PRO A 1 268 ? 29.176 -12.815 -19.262 1.00 87.31 268 PRO A O 1
ATOM 2050 N N . VAL A 1 269 ? 28.557 -11.871 -17.323 1.00 84.00 269 VAL A N 1
ATOM 2051 C CA . VAL A 1 269 ? 29.100 -10.539 -17.630 1.00 84.00 269 VAL A CA 1
ATOM 2052 C C . VAL A 1 269 ? 30.626 -10.567 -17.664 1.00 84.00 269 VAL A C 1
ATOM 2054 O O . VAL A 1 269 ? 31.236 -9.995 -18.568 1.00 84.00 269 VAL A O 1
ATOM 2057 N N . HIS A 1 270 ? 31.253 -11.251 -16.706 1.00 82.38 270 HIS A N 1
ATOM 2058 C CA . HIS A 1 270 ? 32.699 -11.442 -16.687 1.00 82.38 270 HIS A CA 1
ATOM 2059 C C . HIS A 1 270 ? 33.179 -12.228 -17.911 1.00 82.38 270 HIS A C 1
ATOM 2061 O O . HIS A 1 270 ? 34.105 -11.786 -18.586 1.00 82.38 270 HIS A O 1
ATOM 2067 N N . ARG A 1 271 ? 32.500 -13.331 -18.254 1.00 86.62 271 ARG A N 1
ATOM 2068 C CA . ARG A 1 271 ? 32.814 -14.143 -19.437 1.00 86.62 271 ARG A CA 1
ATOM 2069 C C . ARG A 1 271 ? 32.804 -13.303 -20.711 1.00 86.62 271 ARG A C 1
ATOM 2071 O O . ARG A 1 271 ? 33.798 -13.289 -21.425 1.00 86.62 271 ARG A O 1
ATOM 2078 N N . LYS A 1 272 ? 31.754 -12.501 -20.913 1.00 88.50 272 LYS A N 1
ATOM 2079 C CA . LYS A 1 272 ? 31.646 -11.589 -22.059 1.00 88.50 272 LYS A CA 1
ATOM 2080 C C . LYS A 1 272 ? 32.797 -10.575 -22.120 1.00 88.50 272 LYS A C 1
ATOM 2082 O O . LYS A 1 272 ? 33.323 -10.301 -23.193 1.00 88.50 272 LYS A O 1
ATOM 2087 N N . ARG A 1 273 ? 33.221 -10.023 -20.974 1.00 83.06 273 ARG A N 1
ATOM 2088 C CA . ARG A 1 273 ? 34.374 -9.101 -20.903 1.00 83.06 273 ARG A CA 1
ATOM 2089 C C . ARG A 1 273 ? 35.697 -9.801 -21.216 1.00 83.06 273 ARG A C 1
ATOM 2091 O O . ARG A 1 273 ? 36.555 -9.196 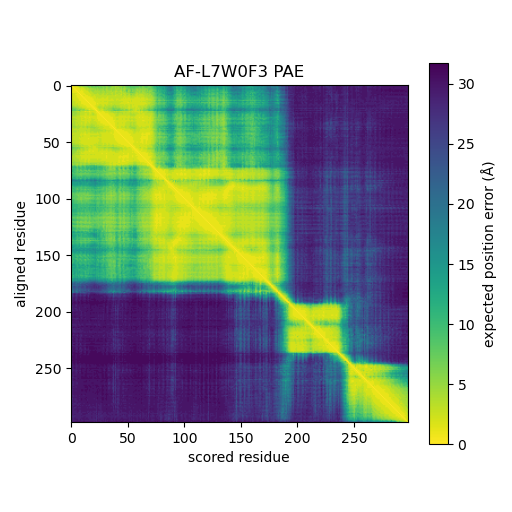-21.851 1.00 83.06 273 ARG A O 1
ATOM 2098 N N . CYS A 1 274 ? 35.873 -11.042 -20.770 1.00 81.19 274 CYS A N 1
ATOM 2099 C CA . CYS A 1 274 ? 37.060 -11.839 -21.075 1.00 81.19 274 CYS A CA 1
ATOM 2100 C C . CYS A 1 274 ? 37.120 -12.203 -22.561 1.00 81.19 274 CYS A C 1
ATOM 2102 O O . CYS A 1 274 ? 38.159 -12.002 -23.178 1.00 81.19 274 CYS A O 1
ATOM 2104 N N . GLU A 1 275 ? 36.001 -12.623 -23.154 1.00 88.75 275 GLU A N 1
ATOM 2105 C CA . GLU A 1 275 ? 35.875 -12.864 -24.598 1.00 88.75 275 GLU A CA 1
ATOM 2106 C C . GLU A 1 275 ? 36.192 -11.600 -25.410 1.00 88.75 275 GLU A C 1
ATOM 2108 O O . GLU A 1 275 ? 36.936 -11.649 -26.386 1.00 88.75 275 GLU A O 1
ATOM 2113 N N . GLU A 1 276 ? 35.692 -10.438 -24.981 1.00 88.25 276 GLU A N 1
ATOM 2114 C CA . GLU A 1 276 ? 35.971 -9.173 -25.663 1.00 88.25 276 GLU A CA 1
ATOM 2115 C C . GLU A 1 276 ? 37.450 -8.766 -25.563 1.00 88.25 276 GLU A C 1
ATOM 2117 O O . GLU A 1 276 ? 38.022 -8.273 -26.538 1.00 88.25 276 GLU A O 1
ATOM 2122 N N . ARG A 1 277 ? 38.086 -8.975 -24.403 1.00 85.00 277 ARG A N 1
ATOM 2123 C CA . ARG A 1 277 ? 39.529 -8.740 -24.232 1.00 85.00 277 ARG A CA 1
ATOM 2124 C C . ARG A 1 277 ? 40.353 -9.692 -25.088 1.00 85.00 277 ARG A C 1
ATOM 2126 O O . ARG A 1 277 ? 41.294 -9.232 -25.725 1.00 85.00 277 ARG A O 1
ATOM 2133 N N . GLN A 1 278 ? 39.976 -10.969 -25.136 1.00 88.00 278 GLN A N 1
ATOM 2134 C CA . GLN A 1 278 ? 40.648 -11.963 -25.964 1.00 88.00 278 GLN A CA 1
ATOM 2135 C C . GLN A 1 278 ? 40.562 -11.579 -27.440 1.00 88.00 278 GLN A C 1
ATOM 2137 O O . GLN A 1 278 ? 41.586 -11.508 -28.106 1.00 88.00 278 GLN A O 1
ATOM 2142 N N . ARG A 1 279 ? 39.375 -11.188 -27.919 1.00 89.75 279 ARG A N 1
ATOM 2143 C CA . ARG A 1 279 ? 39.196 -10.715 -29.297 1.00 89.75 279 ARG A CA 1
ATOM 2144 C C . ARG A 1 279 ? 40.091 -9.517 -29.620 1.00 89.75 279 ARG A C 1
ATOM 2146 O O . ARG A 1 279 ? 40.724 -9.493 -30.667 1.00 89.75 279 ARG A O 1
ATOM 2153 N N . LYS A 1 280 ? 40.176 -8.532 -28.718 1.00 89.25 280 LYS A N 1
ATOM 2154 C CA . LYS A 1 280 ? 41.055 -7.363 -28.906 1.00 89.25 280 LYS A CA 1
ATOM 2155 C C . LYS A 1 280 ? 42.535 -7.752 -28.929 1.00 89.25 280 LYS A C 1
ATOM 2157 O O . LYS A 1 280 ? 43.287 -7.199 -29.726 1.00 89.25 280 LYS A O 1
ATOM 2162 N N . ALA A 1 281 ? 42.945 -8.697 -28.085 1.00 87.25 281 ALA A N 1
ATOM 2163 C CA . ALA A 1 281 ? 44.307 -9.221 -28.082 1.00 87.25 281 ALA A CA 1
ATOM 2164 C C . ALA A 1 281 ? 44.622 -9.983 -29.379 1.00 87.25 281 ALA A C 1
ATOM 2166 O O . ALA A 1 281 ? 45.679 -9.776 -29.966 1.00 87.25 281 ALA A O 1
ATOM 2167 N N . ASP A 1 282 ? 43.689 -10.797 -29.875 1.00 89.88 282 ASP A N 1
ATOM 2168 C CA . ASP A 1 282 ? 43.847 -11.538 -31.128 1.00 89.88 282 ASP A CA 1
ATOM 2169 C C . ASP A 1 282 ? 43.937 -10.589 -32.334 1.00 89.88 282 ASP A C 1
ATOM 2171 O O . ASP A 1 282 ? 44.808 -10.751 -33.189 1.00 89.88 282 ASP A O 1
ATOM 2175 N N . GLU A 1 283 ? 43.104 -9.543 -32.370 1.00 90.50 283 GLU A N 1
ATOM 2176 C CA . GLU A 1 283 ? 43.175 -8.481 -33.380 1.00 90.50 283 GLU A CA 1
ATOM 2177 C C . GLU A 1 283 ? 44.524 -7.745 -33.343 1.00 90.50 283 GLU A C 1
ATOM 2179 O O . GLU A 1 283 ? 45.100 -7.451 -34.394 1.00 90.50 283 GLU A O 1
ATOM 2184 N N . GLN A 1 284 ? 45.051 -7.455 -32.150 1.00 87.88 284 GLN A N 1
ATOM 2185 C CA . GLN A 1 284 ? 46.364 -6.831 -31.993 1.00 87.88 284 GLN A CA 1
ATOM 2186 C C . GLN A 1 284 ? 47.487 -7.761 -32.471 1.00 87.88 284 GLN A C 1
ATOM 2188 O O . GLN A 1 284 ? 48.299 -7.354 -33.301 1.00 87.88 284 GLN A O 1
ATOM 2193 N N . ASN A 1 285 ? 47.485 -9.022 -32.037 1.00 87.00 285 ASN A N 1
ATOM 2194 C CA . ASN A 1 285 ? 48.461 -10.026 -32.460 1.00 87.00 285 ASN A CA 1
ATOM 2195 C C . ASN A 1 285 ? 48.431 -10.236 -33.980 1.00 87.00 285 ASN A C 1
ATOM 2197 O O . ASN A 1 285 ? 49.472 -10.396 -34.615 1.00 87.00 285 ASN A O 1
ATOM 2201 N N . GLN A 1 286 ? 47.247 -10.208 -34.596 1.00 89.38 286 GLN A N 1
ATOM 2202 C CA . GLN A 1 286 ? 47.110 -10.311 -36.046 1.00 89.38 286 GLN A CA 1
ATOM 2203 C C . GLN A 1 286 ? 47.713 -9.096 -36.760 1.00 89.38 286 GLN A C 1
ATOM 2205 O O . GLN A 1 286 ? 48.412 -9.268 -37.759 1.00 89.38 286 GLN A O 1
ATOM 2210 N N . ARG A 1 287 ? 47.499 -7.877 -36.246 1.00 87.06 287 ARG A N 1
ATOM 2211 C CA . ARG A 1 287 ? 48.128 -6.659 -36.787 1.00 87.06 287 ARG A CA 1
ATOM 2212 C C . ARG A 1 287 ? 49.648 -6.713 -36.682 1.00 87.06 287 ARG A C 1
ATOM 2214 O O . ARG A 1 287 ? 50.325 -6.389 -37.653 1.00 87.06 287 ARG A O 1
ATOM 2221 N N . GLU A 1 288 ? 50.171 -7.150 -35.541 1.00 84.88 288 GLU A N 1
ATOM 2222 C CA . GLU A 1 288 ? 51.611 -7.303 -35.316 1.00 84.88 288 GLU A CA 1
ATOM 2223 C C . GLU A 1 288 ? 52.218 -8.356 -36.252 1.00 84.88 288 GLU A C 1
ATOM 2225 O O . GLU A 1 288 ? 53.240 -8.092 -36.883 1.00 84.88 288 GLU A O 1
ATOM 2230 N N . ARG A 1 289 ? 51.553 -9.505 -36.445 1.00 85.88 289 ARG A N 1
ATOM 2231 C CA . ARG A 1 289 ? 51.977 -10.524 -37.423 1.00 85.88 289 ARG A CA 1
ATOM 2232 C C . ARG A 1 289 ? 51.994 -9.986 -38.852 1.00 85.88 289 ARG A C 1
ATOM 2234 O O . ARG A 1 289 ? 52.992 -10.151 -39.540 1.00 85.88 289 ARG A O 1
ATOM 2241 N N . VAL A 1 290 ? 50.940 -9.287 -39.278 1.00 90.19 290 VAL A N 1
ATOM 2242 C CA . VAL A 1 290 ? 50.881 -8.666 -40.615 1.00 90.19 290 VAL A CA 1
ATOM 2243 C C . VAL A 1 290 ? 51.982 -7.614 -40.792 1.00 90.19 290 VAL A C 1
ATOM 2245 O O . VAL A 1 290 ? 52.557 -7.504 -41.874 1.00 90.19 290 VAL A O 1
ATOM 2248 N N . ALA A 1 291 ? 52.302 -6.843 -39.749 1.00 84.38 291 ALA A N 1
ATOM 2249 C CA . ALA A 1 291 ? 53.396 -5.875 -39.786 1.00 84.38 291 ALA A CA 1
ATOM 2250 C C . ALA A 1 291 ? 54.769 -6.564 -39.898 1.00 84.38 291 ALA A C 1
ATOM 2252 O O . ALA A 1 291 ? 55.597 -6.146 -40.705 1.00 84.38 291 ALA A O 1
ATOM 2253 N N . LEU A 1 292 ? 54.991 -7.643 -39.140 1.00 85.25 292 LEU A N 1
ATOM 2254 C CA . LEU A 1 292 ? 56.207 -8.459 -39.206 1.00 85.25 292 LEU A CA 1
ATOM 2255 C C . LEU A 1 292 ? 56.386 -9.127 -40.575 1.00 85.25 292 LEU A C 1
ATOM 2257 O O . LEU A 1 292 ? 57.489 -9.104 -41.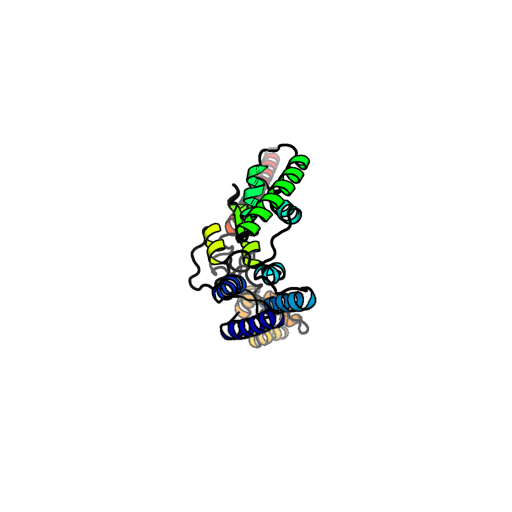115 1.00 85.25 292 LEU A O 1
ATOM 2261 N N . ASP A 1 293 ? 55.318 -9.670 -41.161 1.00 85.88 293 ASP A N 1
ATOM 2262 C CA . ASP A 1 293 ? 55.364 -10.291 -42.489 1.00 85.88 293 ASP A CA 1
ATOM 2263 C C . ASP A 1 293 ? 55.685 -9.258 -43.581 1.00 85.88 293 ASP A C 1
ATOM 2265 O O . ASP A 1 293 ? 56.489 -9.531 -44.471 1.00 85.88 293 ASP A O 1
ATOM 2269 N N . ARG A 1 294 ? 55.146 -8.034 -43.478 1.00 82.31 294 ARG A N 1
ATOM 2270 C CA . ARG A 1 294 ? 55.508 -6.919 -44.372 1.00 82.31 294 ARG A CA 1
ATOM 2271 C C . ARG A 1 294 ? 56.977 -6.516 -44.247 1.00 82.31 294 ARG A C 1
ATOM 2273 O O . ARG A 1 294 ? 57.599 -6.243 -45.264 1.00 82.31 294 ARG A O 1
ATOM 2280 N N . MET A 1 295 ? 57.529 -6.499 -43.033 1.00 75.69 295 MET A N 1
ATOM 2281 C CA . MET A 1 295 ? 58.951 -6.200 -42.808 1.00 75.69 295 MET A CA 1
ATOM 2282 C C . MET A 1 295 ? 59.891 -7.311 -43.293 1.00 75.69 295 MET A C 1
ATOM 2284 O O . MET A 1 295 ? 61.057 -7.039 -43.536 1.00 75.69 295 MET A O 1
ATOM 2288 N N . ARG A 1 296 ? 59.416 -8.556 -43.415 1.00 74.25 296 ARG A N 1
ATOM 2289 C CA . ARG A 1 296 ? 60.203 -9.686 -43.943 1.00 74.25 296 ARG A CA 1
ATOM 2290 C C . ARG A 1 296 ? 60.149 -9.811 -45.469 1.00 74.25 296 ARG A C 1
ATOM 2292 O O . ARG A 1 296 ? 60.964 -10.533 -46.032 1.00 74.25 296 ARG A O 1
ATOM 2299 N N . ALA A 1 297 ? 59.169 -9.175 -46.112 1.00 69.44 297 ALA A N 1
ATOM 2300 C CA . ALA A 1 297 ? 58.942 -9.234 -47.556 1.00 69.44 297 ALA A CA 1
ATOM 2301 C C . ALA A 1 297 ? 59.512 -8.028 -48.333 1.00 69.44 297 ALA A C 1
ATOM 2303 O O . ALA A 1 297 ? 59.433 -8.024 -49.561 1.00 69.44 297 ALA A O 1
ATOM 2304 N N . GLY A 1 298 ? 60.043 -7.018 -47.635 1.00 53.94 298 GLY A N 1
ATOM 2305 C CA . GLY A 1 298 ? 60.794 -5.892 -48.204 1.00 53.94 298 GLY A CA 1
ATOM 2306 C C . GLY A 1 298 ? 62.266 -5.986 -47.842 1.00 53.94 298 GLY A C 1
ATOM 2307 O O . GLY A 1 298 ? 63.083 -5.542 -48.675 1.00 53.94 298 GLY A O 1
#

Radius of gyration: 33.04 Å; Cα contacts (8 Å, |Δi|>4): 268; chains: 1; bounding box: 96×42×76 Å

=== Feature glossary ===
The record interleaves many kinds of information about one protein. Here is each kind framed as the question it answers.

Q: Are the domains correctly placed relative to each other?
A: Predicted aligned error is AlphaFold's pairwise confidence. Unlike pLDDT (per-residue), PAE is per-residue-pair and captures whether two parts of the structure are correctly placed relative to each other. Units are ångströms of expected positional error.

Q: Which residues are in helices, strands, or loops?
A: Eight-state secondary structure (DSSP): H is the canonical α-helix, G the tighter 3₁₀-helix, I the wider π-helix; E/B are β-structure, T and S are turns and bends, and '-' is everything else. DSSP derives these from the pattern of main-chain N–H···O=C hydrogen bonds, not from the sequence.

Q: What if only a Cα trace is available?
A: P-SEA three-state annotation labels each residue as helix, strand, or coil based purely on the geometry of the Cα trace. It serves as a fallback when the full backbone (and thus DSSP) is unavailable.

Q: What are the backbone torsion angles?
A: φ (phi) and ψ (psi) are the two rotatable backbone dihedrals per residue: φ is the C(i-1)–N–Cα–C torsion, ψ is the N–Cα–C–N(i+1) torsion, both in degrees on (−180°, 180°]. α-helical residues cluster near (−60°, −45°); β-strand residues near (−120°, +130°). A Ramachandran plot is simply a scatter of (φ, ψ) for every residue.

Q: What known structures does this most resemble?
A: Structural nearest neighbors (via Foldseek easy-search vs the PDB). Reported per hit: target PDB id, E-value, and alignment TM-score. A TM-score above ~0.5 is the conventional threshold for 'same fold'.

Q: What family and function is it annotated with?
A: Database cross-references. InterPro integrates a dozen domain/family signature databases into unified entries with residue-range hits. GO terms attach function/process/location labels with evidence codes. CATH codes position the fold in a four-level structural taxonomy. Organism is the NCBI-taxonomy species name.

Q: Which residues are buried vs exposed?
A: Solvent accessibility: the surface area of each residue that a 1.4 Å water probe can touch, in Å². When only backbone atoms are present the absolute values are lower than f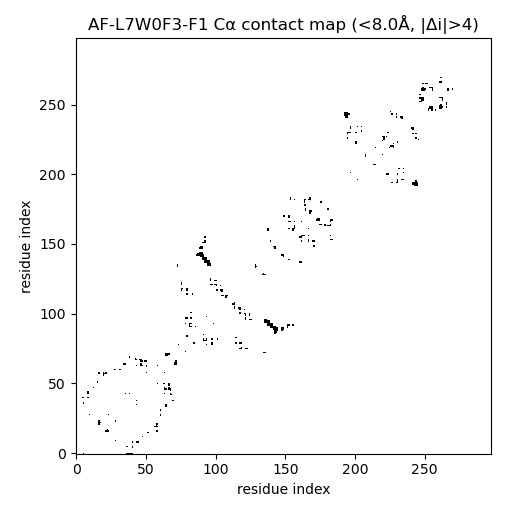ull-atom SASA (side chains contribute most of the area) and are flagged as backbone-only.

Q: What do the diagnostic plots show?
A: Three diagnostic plots accompany the record. The Cα contact map visualizes the tertiary structure as a 2D adjacency matrix (8 Å cutoff, sequence-local contacts suppressed). The Ramachandran plot shows the distribution of backbone (φ, ψ) torsions, with points in the α and β basins reflecting secondary structure content. The PAE plot shows AlphaFold's inter-residue confidence as a color matrix.

Q: What is the amino-acid chain?
A: The amino-acid sequence is the protein's primary structure: the linear order of residues from the N-terminus to the C-terminus, written in one-letter code. Everything else here — the 3D coordinates, the secondary structure, the domain annotations — is ultimately a consequence of this string.

Q: What do the rendered images show?
A: The six renders are orthographic views along the three Cartesian axes in both directions. Representation (cartoon, sticks, or surface) and color scheme (sequence-rainbow or by-chain) vary across proteins so the training set covers all the common visualization conventions.

Q: Where is each backbone atom in 3D?
A: The mmCIF table is the protein's shape written out atom by atom. For each backbone N, Cα, C, and carbonyl O, it records an (x, y, z) coordinate triple in Å plus the residue type, chain letter, and residue number.

Q: How mobile is each atom in the crystal?
A: For experimental (PDB) structures, the B-factor (temperature factor) quantifies the positional spread of each atom in the crystal — a combination of thermal vibration and static disorder — in units of Å². High B-factors mark flexible loops or poorly resolved regions; low B-factors mark the rigid, well-ordered core.

Q: How big and how compact is the whole molecule?
A: Three whole-structure scalars: the radius of gyration (RMS distance of Cα from centroid, in Å), the count of Cα–Cα contacts (pairs closer than 8 Å and separated by more than four residues in sequence — i.e. tertiary, not local, contacts), and the bounding-box dimensions. Together they distinguish compact globular folds from extended fibres or disordered chains.

Q: What does the local fold look like, residue by residue?
A: A 3Di character summarizes, for each residue, the relative orientation of the Cα frame of its nearest spatial neighbor. Because it encodes fold topology rather than chemistry, 3Di alignments detect remote structural similarity that sequence alignment misses.

Q: How confident is the AlphaFold model at each residue?
A: For AlphaFold models, the B-factor field carries pLDDT — the model's own estimate of local accuracy on a 0–100 scale. Regions with pLDDT<50 should be treated as essentially unmodeled; they often correspond to intrinsically disordered segments.